Protein AF-0000000085006603 (afdb_homodimer)

Organism: Metarhizium robertsii (strain ARSEF 23 / ATCC MYA-3075) (NCBI:txid655844)

Radius of gyration: 30.75 Å; Cα contacts (8 Å, |Δi|>4): 741; chains: 2; bounding box: 145×63×81 Å

Foldseek 3Di:
DVLVVVVCVVQDVPKDKLDDDDAFFKWFKAFPVQRFTFAADPQATFTHSDVVPGHFRIWHWHDDPRFIWTFTDPPRFTWFADPVFFTGRDHNDDDLRGGWDWDADPVTATFIWHDDPHDTWTFAQDPVGGTGTHNDYDTGMMIITHPPVPPPPPPPPPPDDPPPDPDDDDDDDDDDDDDDD/DVLVVVVCVVQDVPKDKLDDDDAFFKWFKAFPVQRFTFAADPQATFTHSDPVPGHFRIWHWHDDPRFIWTFTDPPRFTWFADPVFFTGRDHNDDDLRGGWDWDADPVTATFIWHDDPHDTWTFAQDPVGGTGTHNDYDTGMMIITHPPVPPPPPPPPPVPPPPPDPCPPPPDDDDDDDPPD

Sequence (362 aa):
MAEHDDLSEILGPSATRDAVPRPNQTYVILDRSSDAAIAIFEGKIRLERDIGRAGNCYWQSVEKDGWMGFRETELERYLGHDFWWKFTAESTEHGEYGYFVPRRHPDGGYELLAPSLGKLLHVVAGEGGELRATEKGGTTWEFVRVDDGIGEGEGGHDDAEEEGMDGVEEMGDEEEEEEKQMAEHDDLSEILGPSATRDAVPRPNQTYVILDRSSDAAIAIFEGKIRLERDIGRAGNCYWQSVEKDGWMGFRETELERYLGHDFWWKFTAESTEHGEYGYFVPRRHPDGGYELLAPSLGKLLHVVAGEGGELRATEKGGTTWEFVRVDDGIGEGEGGHDDAEEEGMDGVEEMGDEEEEEEKQ

Nearest PDB structures (foldseek):
  6euj-assembly1_C  TM=7.439E-01  e=1.727E-04  Bacteroides thetaiotaomicron VPI-5482
  3q7y-assembly1_A  TM=8.234E-01  e=1.121E-03  unclassified
  3o4a-assembly3_C  TM=7.886E-01  e=6.227E-04  synthetic construct
  1sr4-assembly1_A  TM=5.876E-01  e=2.780E-03  [Haemophilus] ducreyi
  5w21-assembly1_B  TM=5.914E-01  e=5.279E-03  Homo sapiens

Solvent-accessible surface area (backbone atoms only — not comparable to full-atom values): 20629 Å² total; per-residue (Å²): 120,71,74,66,52,54,52,42,70,72,62,34,86,71,41,38,72,66,39,65,82,52,65,76,38,35,25,38,44,21,35,62,91,70,52,22,25,54,23,34,48,95,83,35,52,29,48,30,64,50,64,92,74,34,49,59,40,49,28,34,25,37,70,58,62,70,26,32,32,35,25,32,76,85,84,51,21,25,42,29,35,51,99,86,52,50,52,36,54,74,41,81,61,90,45,74,57,24,34,30,46,60,28,60,36,84,88,53,40,18,35,42,29,29,69,52,96,92,26,33,26,22,49,28,76,39,94,85,30,37,60,36,70,33,79,60,74,86,37,43,33,25,36,28,33,41,66,67,78,67,62,78,66,77,74,76,70,78,77,75,82,79,78,78,79,87,75,81,85,90,85,86,76,92,89,86,95,89,96,84,133,119,72,74,65,53,52,51,42,70,72,62,34,88,71,40,38,71,65,38,66,83,51,64,75,40,35,24,37,45,21,36,62,90,70,52,22,24,53,22,34,49,94,85,34,55,31,49,31,64,50,62,91,73,34,48,59,39,46,28,33,24,37,69,58,63,68,25,33,34,35,26,31,74,84,84,51,20,24,42,29,35,51,98,85,51,49,52,35,54,75,41,79,61,90,44,74,57,22,35,31,47,61,27,59,36,84,89,52,41,19,35,41,29,28,69,52,97,92,26,34,27,22,49,28,76,39,93,86,31,37,61,36,71,32,80,59,74,85,38,43,34,26,35,27,34,41,64,66,79,68,61,80,65,78,72,74,67,75,74,70,78,76,76,76,79,72,80,73,58,88,71,73,92,75,86,89,88,72,82,84,120

Secondary structure (DSSP, 8-state):
-HHHHHHHHHH-TT-BTTPPP-TT-EEEEEETTT--EEEEETTEEEEES-GGG-SB--EEEEEETTEEEEEETTT-PEEEE-TT--EEEEESS--GGG-BEEEE-TTSSEEEEEEETTEEEEEEE-TTS-EEEESS----EEEEEE--S--------------------------------/-HHHHHHHHHH-TT-BTTPPP-TT-EEEEEETTT--EEEEETTEEEEES-GGG-SB--EEEEEETTEEEEEETTT-PEEEE-TT--EEEEESS--GGG-BEEEE-TTSSEEEEEEETTEEEEEEE-TTS-EEEESS----EEEEEE--S--------------------------------

Structure (mmCIF, N/CA/C/O backbone):
data_AF-0000000085006603-model_v1
#
loop_
_entity.id
_entity.type
_entity.pdbx_description
1 polymer 'Uncharacterized protein'
#
loop_
_atom_site.group_PDB
_atom_site.id
_atom_site.type_symbol
_atom_site.label_atom_id
_atom_site.label_alt_id
_atom_site.label_comp_id
_atom_site.label_asym_id
_atom_site.label_entity_id
_atom_site.label_seq_id
_atom_site.pdbx_PDB_ins_code
_atom_site.Cartn_x
_atom_site.Cartn_y
_atom_site.Cartn_z
_atom_site.occupancy
_atom_site.B_iso_or_equiv
_atom_site.auth_seq_id
_atom_site.auth_comp_id
_atom_site.auth_asym_id
_atom_site.auth_atom_id
_atom_site.pdbx_PDB_model_num
ATOM 1 N N . MET A 1 1 ? 7.121 -5.969 -27.594 1 30.94 1 MET A N 1
ATOM 2 C CA . MET A 1 1 ? 5.793 -5.738 -28.156 1 30.94 1 MET A CA 1
ATOM 3 C C . MET A 1 1 ? 5.043 -7.055 -28.328 1 30.94 1 MET A C 1
ATOM 5 O O . MET A 1 1 ? 3.812 -7.082 -28.312 1 30.94 1 MET A O 1
ATOM 9 N N . ALA A 1 2 ? 5.812 -8.07 -28.797 1 37.22 2 ALA A N 1
ATOM 10 C CA . ALA A 1 2 ? 5.293 -9.391 -29.125 1 37.22 2 ALA A CA 1
ATOM 11 C C . ALA A 1 2 ? 4.742 -10.094 -27.891 1 37.22 2 ALA A C 1
ATOM 13 O O . ALA A 1 2 ? 3.779 -10.859 -27.984 1 37.22 2 ALA A O 1
ATOM 14 N N . GLU A 1 3 ? 5.461 -9.969 -26.781 1 43.53 3 GLU A N 1
ATOM 15 C CA . GLU A 1 3 ? 5.285 -10.711 -25.531 1 43.53 3 GLU A CA 1
ATOM 16 C C . GLU A 1 3 ? 3.998 -10.305 -24.828 1 43.53 3 GLU A C 1
ATOM 18 O O . GLU A 1 3 ? 3.406 -11.102 -24.094 1 43.53 3 GLU A O 1
ATOM 23 N N . HIS A 1 4 ? 3.598 -9.047 -24.922 1 49.47 4 HIS A N 1
ATOM 24 C CA . HIS A 1 4 ? 2.346 -8.5 -24.406 1 49.47 4 HIS A CA 1
ATOM 25 C C . HIS A 1 4 ? 1.146 -9.086 -25.141 1 49.47 4 HIS A C 1
ATOM 27 O O . HIS A 1 4 ? 0.078 -9.266 -24.547 1 49.47 4 HIS A O 1
ATOM 33 N N . ASP A 1 5 ? 1.433 -9.461 -26.375 1 52.78 5 ASP A N 1
ATOM 34 C CA . ASP A 1 5 ? 0.382 -9.898 -27.297 1 52.78 5 ASP A CA 1
ATOM 35 C C . ASP A 1 5 ? -0.245 -11.211 -26.828 1 52.78 5 ASP A C 1
ATOM 37 O O . ASP A 1 5 ? -1.459 -11.398 -26.938 1 52.78 5 ASP A O 1
ATOM 41 N N . ASP A 1 6 ? 0.595 -11.93 -26.109 1 66.81 6 ASP A N 1
ATOM 42 C CA . ASP A 1 6 ? 0.188 -13.297 -25.828 1 66.81 6 ASP A CA 1
ATOM 43 C C . ASP A 1 6 ? -0.726 -13.359 -24.609 1 66.81 6 ASP A C 1
ATOM 45 O O . ASP A 1 6 ? -1.656 -14.164 -24.562 1 66.81 6 ASP A O 1
ATOM 49 N N . LEU A 1 7 ? -0.646 -12.375 -23.703 1 74.19 7 LEU A N 1
ATOM 50 C CA . LEU A 1 7 ? -1.476 -12.414 -22.5 1 74.19 7 LEU A CA 1
ATOM 51 C C . LEU A 1 7 ? -2.932 -12.109 -22.828 1 74.19 7 LEU A C 1
ATOM 53 O O . LEU A 1 7 ? -3.842 -12.75 -22.297 1 74.19 7 LEU A O 1
ATOM 57 N N . SER A 1 8 ? -3.066 -11.18 -23.75 1 72 8 SER A N 1
ATOM 58 C CA . SER A 1 8 ? -4.418 -10.797 -24.141 1 72 8 SER A CA 1
ATOM 59 C C . SER A 1 8 ? -5.137 -11.945 -24.828 1 72 8 SER A C 1
ATOM 61 O O . SER A 1 8 ? -6.367 -12.047 -24.766 1 72 8 SER A O 1
ATOM 63 N N . GLU A 1 9 ? -4.387 -12.672 -25.516 1 76.31 9 GLU A N 1
ATOM 64 C CA . GLU A 1 9 ? -4.977 -13.82 -26.203 1 76.31 9 GLU A CA 1
ATOM 65 C C . GLU A 1 9 ? -5.445 -14.875 -25.219 1 76.31 9 GLU A C 1
ATOM 67 O O . GLU A 1 9 ? -6.469 -15.531 -25.422 1 76.31 9 GLU A O 1
ATOM 72 N N . ILE A 1 10 ? -4.77 -14.891 -24.188 1 78.12 10 ILE A N 1
ATOM 73 C CA . ILE A 1 10 ? -5.051 -15.922 -23.188 1 78.12 10 ILE A CA 1
ATOM 74 C C . ILE A 1 10 ? -6.113 -15.43 -22.219 1 78.12 10 ILE A C 1
ATOM 76 O O . ILE A 1 10 ? -7.039 -16.172 -21.875 1 78.12 10 ILE A O 1
ATOM 80 N N . LEU A 1 11 ? -6.039 -14.195 -21.781 1 83 11 LEU A N 1
ATOM 81 C CA . LEU A 1 11 ? -6.883 -13.68 -20.703 1 83 11 LEU A CA 1
ATOM 82 C C . LEU A 1 11 ? -8.125 -12.992 -21.266 1 83 11 LEU A C 1
ATOM 84 O O . LEU A 1 11 ? -9.102 -12.781 -20.547 1 83 11 LEU A O 1
ATOM 88 N N . GLY A 1 12 ? -8.18 -12.781 -22.562 1 79.94 12 GLY A N 1
ATOM 89 C CA . GLY A 1 12 ? -9.32 -12.164 -23.203 1 79.94 12 GLY A CA 1
ATOM 90 C C . GLY A 1 12 ? -9.172 -10.664 -23.375 1 79.94 12 GLY A C 1
ATOM 91 O O . GLY A 1 12 ? -8.352 -10.039 -22.703 1 79.94 12 GLY A O 1
ATOM 92 N N . PRO A 1 13 ? -9.867 -10.07 -24.234 1 78.75 13 PRO A N 1
ATOM 93 C CA . PRO A 1 13 ? -9.758 -8.648 -24.578 1 78.75 13 PRO A CA 1
ATOM 94 C C . PRO A 1 13 ? -10.203 -7.727 -23.438 1 78.75 13 PRO A C 1
ATOM 96 O O . PRO A 1 13 ? -9.875 -6.539 -23.438 1 78.75 13 PRO A O 1
ATOM 99 N N . SER A 1 14 ? -10.898 -8.305 -22.5 1 86.19 14 SER A N 1
ATOM 100 C CA . SER A 1 14 ? -11.445 -7.465 -21.438 1 86.19 14 SER A CA 1
ATOM 101 C C . SER A 1 14 ? -10.477 -7.375 -20.266 1 86.19 14 SER A C 1
ATOM 103 O O . SER A 1 14 ? -10.734 -6.641 -19.297 1 86.19 14 SER A O 1
ATOM 105 N N . ALA A 1 15 ? -9.352 -8.07 -20.391 1 91.44 15 ALA A N 1
ATOM 106 C CA . ALA A 1 15 ? -8.375 -8.016 -19.312 1 91.44 15 ALA A CA 1
ATOM 107 C C . ALA A 1 15 ? -7.723 -6.637 -19.234 1 91.44 15 ALA A C 1
ATOM 109 O O . ALA A 1 15 ? -7.41 -6.027 -20.266 1 91.44 15 ALA A O 1
ATOM 110 N N . THR A 1 16 ? -7.613 -6.066 -18.031 1 94.19 16 THR A N 1
ATOM 111 C CA . THR A 1 16 ? -6.98 -4.773 -17.812 1 94.19 16 THR A CA 1
ATOM 112 C C . THR A 1 16 ? -5.613 -4.945 -17.156 1 94.19 16 THR A C 1
ATOM 114 O O . THR A 1 16 ? -5.516 -5.449 -16.031 1 94.19 16 THR A O 1
ATOM 117 N N . ARG A 1 17 ? -4.574 -4.523 -17.859 1 94.69 17 ARG A N 1
ATOM 118 C CA . ARG A 1 17 ? -3.219 -4.621 -17.328 1 94.69 17 ARG A CA 1
ATOM 119 C C . ARG A 1 17 ? -2.932 -3.486 -16.359 1 94.69 17 ARG A C 1
ATOM 121 O O . ARG A 1 17 ? -3.545 -2.422 -16.438 1 94.69 17 ARG A O 1
ATOM 128 N N . ASP A 1 18 ? -1.976 -3.826 -15.445 1 96.56 18 ASP A N 1
ATOM 129 C CA . ASP A 1 18 ? -1.508 -2.875 -14.438 1 96.56 18 ASP A CA 1
ATOM 130 C C . ASP A 1 18 ? -2.682 -2.229 -13.703 1 96.56 18 ASP A C 1
ATOM 132 O O . ASP A 1 18 ? -2.715 -1.009 -13.531 1 96.56 18 ASP A O 1
ATOM 136 N N . ALA A 1 19 ? -3.689 -3.051 -13.406 1 97.25 19 ALA A N 1
ATOM 137 C CA . ALA A 1 19 ? -4.867 -2.574 -12.68 1 97.25 19 ALA A CA 1
ATOM 138 C C . ALA A 1 19 ? -4.523 -2.25 -11.234 1 97.25 19 ALA A C 1
ATOM 140 O O . ALA A 1 19 ? -3.625 -2.861 -10.648 1 97.25 19 ALA A O 1
ATOM 141 N N . VAL A 1 20 ? -5.211 -1.25 -10.664 1 98.25 20 VAL A N 1
ATOM 142 C CA . VAL A 1 20 ? -5.121 -1.006 -9.227 1 98.25 20 VAL A CA 1
ATOM 143 C C . VAL A 1 20 ? -5.836 -2.121 -8.469 1 98.25 20 VAL A C 1
ATOM 145 O O . VAL A 1 20 ? -7.039 -2.336 -8.656 1 98.25 20 VAL A O 1
ATOM 148 N N . PRO A 1 21 ? -5.113 -2.861 -7.648 1 97.88 21 PRO A N 1
ATOM 149 C CA . PRO A 1 21 ? -5.797 -3.924 -6.91 1 97.88 21 PRO A CA 1
ATOM 150 C C . PRO A 1 21 ? -6.906 -3.395 -6.008 1 97.88 21 PRO A C 1
ATOM 152 O O . PRO A 1 21 ? -6.688 -2.459 -5.234 1 97.88 21 PRO A O 1
ATOM 155 N N . ARG A 1 22 ? -8.055 -3.947 -6.141 1 96.94 22 ARG A N 1
ATOM 156 C CA . ARG A 1 22 ? -9.227 -3.66 -5.324 1 96.94 22 ARG A CA 1
ATOM 157 C C . ARG A 1 22 ? -9.875 -4.949 -4.82 1 96.94 22 ARG A C 1
ATOM 159 O O . ARG A 1 22 ? -9.703 -6.012 -5.422 1 96.94 22 ARG A O 1
ATOM 166 N N . PRO A 1 23 ? -10.586 -4.824 -3.701 1 96.06 23 PRO A N 1
ATOM 167 C CA . PRO A 1 23 ? -11.273 -6.039 -3.246 1 96.06 23 PRO A CA 1
ATOM 168 C C . PRO A 1 23 ? -12.359 -6.504 -4.215 1 96.06 23 PRO A C 1
ATOM 170 O O . PRO A 1 23 ? -12.922 -5.688 -4.949 1 96.06 23 PRO A O 1
ATOM 173 N N . ASN A 1 24 ? -12.562 -7.816 -4.27 1 96.19 24 ASN A N 1
ATOM 174 C CA . ASN A 1 24 ? -13.656 -8.477 -4.98 1 96.19 24 ASN A CA 1
ATOM 175 C C . ASN A 1 24 ? -13.469 -8.398 -6.496 1 96.19 24 ASN A C 1
ATOM 177 O O . ASN A 1 24 ? -14.438 -8.258 -7.238 1 96.19 24 ASN A O 1
ATOM 181 N N . GLN A 1 25 ? -12.305 -8.344 -6.945 1 96.88 25 GLN A N 1
ATOM 182 C CA . GLN A 1 25 ? -11.93 -8.492 -8.344 1 96.88 25 GLN A CA 1
ATOM 183 C C . GLN A 1 25 ? -10.977 -9.68 -8.531 1 96.88 25 GLN A C 1
ATOM 185 O O . GLN A 1 25 ? -10.367 -10.148 -7.57 1 96.88 25 GLN A O 1
ATOM 190 N N . THR A 1 26 ? -11 -10.195 -9.703 1 96.69 26 THR A N 1
ATOM 191 C CA . THR A 1 26 ? -10.141 -11.344 -9.992 1 96.69 26 THR A CA 1
ATOM 192 C C . THR A 1 26 ? -8.922 -10.914 -10.797 1 96.69 26 THR A C 1
ATOM 194 O O . THR A 1 26 ? -9.039 -10.125 -11.734 1 96.69 26 THR A O 1
ATOM 197 N N . TYR A 1 27 ? -7.785 -11.477 -10.422 1 97.19 27 TYR A N 1
ATOM 198 C CA . TYR A 1 27 ? -6.539 -11.055 -11.055 1 97.19 27 TYR A CA 1
ATOM 199 C C . TYR A 1 27 ? -5.684 -12.266 -11.422 1 97.19 27 TYR A C 1
ATOM 201 O O . TYR A 1 27 ? -5.766 -13.312 -10.781 1 97.19 27 TYR A O 1
ATOM 209 N N . VAL A 1 28 ? -4.992 -12.039 -12.461 1 96.81 28 VAL A N 1
ATOM 210 C CA . VAL A 1 28 ? -3.729 -12.75 -12.633 1 96.81 28 VAL A CA 1
ATOM 211 C C . VAL A 1 28 ? -2.57 -11.867 -12.164 1 96.81 28 VAL A C 1
ATOM 213 O O . VAL A 1 28 ? -2.457 -10.711 -12.57 1 96.81 28 VAL A O 1
ATOM 216 N N . ILE A 1 29 ? -1.75 -12.398 -11.25 1 98 29 ILE A N 1
ATOM 217 C CA . ILE A 1 29 ? -0.651 -11.625 -10.68 1 98 29 ILE A CA 1
ATOM 218 C C . ILE A 1 29 ? 0.67 -12.07 -11.305 1 98 29 ILE A C 1
ATOM 220 O O . ILE A 1 29 ? 1.086 -13.219 -11.133 1 98 29 ILE A O 1
ATOM 224 N N . LEU A 1 30 ? 1.345 -11.148 -11.984 1 97.5 30 LEU A N 1
ATOM 225 C CA . LEU A 1 30 ? 2.52 -11.469 -12.789 1 97.5 30 LEU A CA 1
ATOM 226 C C . LEU A 1 30 ? 3.762 -10.781 -12.234 1 97.5 30 LEU A C 1
ATOM 228 O O . LEU A 1 30 ? 3.697 -9.625 -11.805 1 97.5 30 LEU A O 1
ATOM 232 N N . ASP A 1 31 ? 4.859 -11.539 -12.281 1 97.69 31 ASP A N 1
ATOM 233 C CA . ASP A 1 31 ? 6.152 -10.867 -12.195 1 97.69 31 ASP A CA 1
ATOM 234 C C . ASP A 1 31 ? 6.414 -10.016 -13.438 1 97.69 31 ASP A C 1
ATOM 236 O O . ASP A 1 31 ? 6.562 -10.547 -14.539 1 97.69 31 ASP A O 1
ATOM 240 N N . ARG A 1 32 ? 6.555 -8.781 -13.25 1 96.19 32 ARG A N 1
ATOM 241 C CA . ARG A 1 32 ? 6.629 -7.867 -14.383 1 96.19 32 ARG A CA 1
ATOM 242 C C . ARG A 1 32 ? 7.859 -8.156 -15.234 1 96.19 32 ARG A C 1
ATOM 244 O O . ARG A 1 32 ? 7.828 -8 -16.453 1 96.19 32 ARG A O 1
ATOM 251 N N . SER A 1 33 ? 8.914 -8.523 -14.617 1 94.62 33 SER A N 1
ATOM 252 C CA . SER A 1 33 ? 10.164 -8.711 -15.336 1 94.62 33 SER A CA 1
ATOM 253 C C . SER A 1 33 ? 10.141 -9.984 -16.172 1 94.62 33 SER A C 1
ATOM 255 O O . SER A 1 33 ? 10.742 -10.039 -17.25 1 94.62 33 SER A O 1
ATOM 257 N N . SER A 1 34 ? 9.406 -10.984 -15.742 1 93.81 34 SER A N 1
ATOM 258 C CA . SER A 1 34 ? 9.461 -12.281 -16.406 1 93.81 34 SER A CA 1
ATOM 259 C C . SER A 1 34 ? 8.109 -12.664 -16.984 1 93.81 34 SER A C 1
ATOM 261 O O . SER A 1 34 ? 8.008 -13.609 -17.766 1 93.81 34 SER A O 1
ATOM 263 N N . ASP A 1 35 ? 7.059 -12 -16.578 1 93.12 35 ASP A N 1
ATOM 264 C CA . ASP A 1 35 ? 5.676 -12.305 -16.922 1 93.12 35 ASP A CA 1
ATOM 265 C C . ASP A 1 35 ? 5.234 -13.641 -16.328 1 93.12 35 ASP A C 1
ATOM 267 O O . ASP A 1 35 ? 4.238 -14.227 -16.766 1 93.12 35 ASP A O 1
ATOM 271 N N . ALA A 1 36 ? 6.012 -14.133 -15.391 1 95.88 36 ALA A N 1
ATOM 272 C CA . ALA A 1 36 ? 5.594 -15.352 -14.703 1 95.88 36 ALA A CA 1
ATOM 273 C C . ALA A 1 36 ? 4.43 -15.07 -13.758 1 95.88 36 ALA A C 1
ATOM 275 O O . ALA A 1 36 ? 4.445 -14.086 -13.016 1 95.88 36 ALA A O 1
ATOM 276 N N . ALA A 1 37 ? 3.439 -15.922 -13.766 1 96.81 37 ALA A N 1
ATOM 277 C CA . ALA A 1 37 ? 2.236 -15.766 -12.953 1 96.81 37 ALA A CA 1
ATOM 278 C C . ALA A 1 37 ? 2.334 -16.562 -11.664 1 96.81 37 ALA A C 1
ATOM 280 O O . ALA A 1 37 ? 2.855 -17.688 -11.664 1 96.81 37 ALA A O 1
ATOM 281 N N . ILE A 1 38 ? 1.802 -16 -10.562 1 97.94 38 ILE A N 1
ATOM 282 C CA . ILE A 1 38 ? 1.591 -16.812 -9.367 1 97.94 38 ILE A CA 1
ATOM 283 C C . ILE A 1 38 ? 0.487 -17.828 -9.625 1 97.94 38 ILE A C 1
ATOM 285 O O . ILE A 1 38 ? -0.667 -17.469 -9.859 1 97.94 38 ILE A O 1
ATOM 289 N N . ALA A 1 39 ? 0.867 -19.062 -9.594 1 96.81 39 ALA A N 1
ATOM 290 C CA . ALA A 1 39 ? -0.071 -20.125 -9.945 1 96.81 39 ALA A CA 1
ATOM 291 C C . ALA A 1 39 ? 0.014 -21.281 -8.969 1 96.81 39 ALA A C 1
ATOM 293 O O . ALA A 1 39 ? 0.954 -21.375 -8.172 1 96.81 39 ALA A O 1
ATOM 294 N N . ILE A 1 40 ? -1.042 -22.047 -9 1 95.5 40 ILE A N 1
ATOM 295 C CA . ILE A 1 40 ? -1.067 -23.328 -8.297 1 95.5 40 ILE A CA 1
ATOM 296 C C . ILE A 1 40 ? -0.915 -24.469 -9.289 1 95.5 40 ILE A C 1
ATOM 298 O O . ILE A 1 40 ? -1.726 -24.625 -10.211 1 95.5 40 ILE A O 1
ATOM 302 N N . PHE A 1 41 ? 0.146 -25.234 -9.148 1 89.31 41 PHE A N 1
ATOM 303 C CA . PHE A 1 41 ? 0.397 -26.422 -9.938 1 89.31 41 PHE A CA 1
ATOM 304 C C . PHE A 1 41 ? 0.635 -27.625 -9.039 1 89.31 41 PHE A C 1
ATOM 306 O O . PHE A 1 41 ? 1.522 -27.609 -8.188 1 89.31 41 PHE A O 1
ATOM 313 N N . GLU A 1 42 ? -0.212 -28.547 -9.242 1 86.75 42 GLU A N 1
ATOM 314 C CA . GLU A 1 42 ? -0.149 -29.75 -8.422 1 86.75 42 GLU A CA 1
ATOM 315 C C . GLU A 1 42 ? -0.198 -29.422 -6.934 1 86.75 42 GLU A C 1
ATOM 317 O O . GLU A 1 42 ? 0.606 -29.922 -6.148 1 86.75 42 GLU A O 1
ATOM 322 N N . GLY A 1 43 ? -0.968 -28.484 -6.562 1 89.31 43 GLY A N 1
ATOM 323 C CA . GLY A 1 43 ? -1.235 -28.141 -5.176 1 89.31 43 GLY A CA 1
ATOM 324 C C . GLY A 1 43 ? -0.182 -27.234 -4.57 1 89.31 43 GLY A C 1
ATOM 325 O O . GLY A 1 43 ? -0.281 -26.844 -3.404 1 89.31 43 GLY A O 1
ATOM 326 N N . LYS A 1 44 ? 0.791 -26.812 -5.367 1 93.62 44 LYS A N 1
ATOM 327 C CA . LYS A 1 44 ? 1.879 -25.984 -4.855 1 93.62 44 LYS A CA 1
ATOM 328 C C . LYS A 1 44 ? 1.912 -24.641 -5.555 1 93.62 44 LYS A C 1
ATOM 330 O O . LYS A 1 44 ? 1.648 -24.547 -6.754 1 93.62 44 LYS A O 1
ATOM 335 N N . ILE A 1 45 ? 2.238 -23.656 -4.773 1 97.19 45 ILE A N 1
ATOM 336 C CA . ILE A 1 45 ? 2.404 -22.312 -5.336 1 97.19 45 ILE A CA 1
ATOM 337 C C . ILE A 1 45 ? 3.686 -22.266 -6.164 1 97.19 45 ILE A C 1
ATOM 339 O O . ILE A 1 45 ? 4.75 -22.672 -5.703 1 97.19 45 ILE A O 1
ATOM 343 N N . ARG A 1 46 ? 3.578 -21.797 -7.395 1 95.62 46 ARG A N 1
ATOM 344 C CA . ARG A 1 46 ? 4.734 -21.625 -8.273 1 95.62 46 ARG A CA 1
ATOM 345 C C . ARG A 1 46 ? 4.551 -20.422 -9.195 1 95.62 46 ARG A C 1
ATOM 347 O O . ARG A 1 46 ? 3.43 -19.938 -9.383 1 95.62 46 ARG A O 1
ATOM 354 N N . LEU A 1 47 ? 5.688 -19.984 -9.672 1 97.06 47 LEU A N 1
ATOM 355 C CA . LEU A 1 47 ? 5.66 -19 -10.742 1 97.06 47 LEU A CA 1
ATOM 356 C C . LEU A 1 47 ? 5.715 -19.672 -12.109 1 97.06 47 LEU A C 1
ATOM 358 O O . LEU A 1 47 ? 6.629 -20.453 -12.383 1 97.06 47 LEU A O 1
ATOM 362 N N . GLU A 1 48 ? 4.664 -19.422 -12.859 1 94.5 48 GLU A N 1
ATOM 363 C CA . GLU A 1 48 ? 4.539 -20.078 -14.156 1 94.5 48 GLU A CA 1
ATOM 364 C C . GLU A 1 48 ? 4.555 -19.062 -15.289 1 94.5 48 GLU A C 1
ATOM 366 O O . GLU A 1 48 ? 3.738 -18.141 -15.32 1 94.5 48 GLU A O 1
ATOM 371 N N . ARG A 1 49 ? 5.426 -19.219 -16.203 1 91.19 49 ARG A N 1
ATOM 372 C CA . ARG A 1 49 ? 5.586 -18.297 -17.312 1 91.19 49 ARG A CA 1
ATOM 373 C C . ARG A 1 49 ? 4.562 -18.562 -18.406 1 91.19 49 ARG A C 1
ATOM 375 O O . ARG A 1 49 ? 4.172 -17.656 -19.141 1 91.19 49 ARG A O 1
ATOM 382 N N . ASP A 1 50 ? 4.191 -19.781 -18.516 1 87.44 50 ASP A N 1
ATOM 383 C CA . ASP A 1 50 ? 3.182 -20.156 -19.5 1 87.44 50 ASP A CA 1
ATOM 384 C C . ASP A 1 50 ? 1.797 -20.234 -18.875 1 87.44 50 ASP A C 1
ATOM 386 O O . ASP A 1 50 ? 1.434 -21.266 -18.297 1 87.44 50 ASP A O 1
ATOM 390 N N . ILE A 1 51 ? 1.129 -19.219 -18.984 1 82.62 51 ILE A N 1
ATOM 391 C CA . ILE A 1 51 ? -0.182 -19.125 -18.344 1 82.62 51 ILE A CA 1
ATOM 392 C C . ILE A 1 51 ? -1.104 -20.203 -18.906 1 82.62 51 ILE A C 1
ATOM 394 O O . ILE A 1 51 ? -1.96 -20.734 -18.188 1 82.62 51 ILE A O 1
ATOM 398 N N . GLY A 1 52 ? -0.975 -20.547 -20.172 1 78.38 52 GLY A N 1
ATOM 399 C CA . GLY A 1 52 ? -1.768 -21.609 -20.781 1 78.38 52 GLY A CA 1
ATOM 400 C C . GLY A 1 52 ? -1.557 -22.969 -20.125 1 78.38 52 GLY A C 1
ATOM 401 O O . GLY A 1 52 ? -2.424 -23.844 -20.203 1 78.38 52 GLY A O 1
ATOM 402 N N . ARG A 1 53 ? -0.494 -23.094 -19.578 1 76.12 53 ARG A N 1
ATOM 403 C CA . ARG A 1 53 ? -0.149 -24.359 -18.922 1 76.12 53 ARG A CA 1
ATOM 404 C C . ARG A 1 53 ? -0.179 -24.219 -17.406 1 76.12 53 ARG A C 1
ATOM 406 O O . ARG A 1 53 ? 0.15 -25.172 -16.688 1 76.12 53 ARG A O 1
ATOM 413 N N . ALA A 1 54 ? -0.546 -22.953 -17.141 1 69.81 54 ALA A N 1
ATOM 414 C CA . ALA A 1 54 ? -0.536 -22.703 -15.695 1 69.81 54 ALA A CA 1
ATOM 415 C C . ALA A 1 54 ? -1.734 -23.375 -15.016 1 69.81 54 ALA A C 1
ATOM 417 O O . ALA A 1 54 ? -2.82 -23.438 -15.594 1 69.81 54 ALA A O 1
ATOM 418 N N . GLY A 1 55 ? -1.572 -24.203 -14.07 1 80.25 55 GLY A N 1
ATOM 419 C CA . GLY A 1 55 ? -2.73 -24.562 -13.273 1 80.25 55 GLY A CA 1
ATOM 420 C C . GLY A 1 55 ? -3.629 -23.391 -12.953 1 80.25 55 GLY A C 1
ATOM 421 O O . GLY A 1 55 ? -3.844 -22.516 -13.797 1 80.25 55 GLY A O 1
ATOM 422 N N . ASN A 1 56 ? -4.238 -23.391 -11.867 1 92.44 56 ASN A N 1
ATOM 423 C CA . ASN A 1 56 ? -5.086 -22.297 -11.422 1 92.44 56 ASN A CA 1
ATOM 424 C C . ASN A 1 56 ? -4.258 -21.062 -11.078 1 92.44 56 ASN A C 1
ATOM 426 O O . ASN A 1 56 ? -3.369 -21.125 -10.227 1 92.44 56 ASN A O 1
ATOM 430 N N . CYS A 1 57 ? -4.48 -19.938 -11.797 1 95.12 57 CYS A N 1
ATOM 431 C CA . CYS A 1 57 ? -3.729 -18.703 -11.531 1 95.12 57 CYS A CA 1
ATOM 432 C C . CYS A 1 57 ? -4.656 -17.5 -11.438 1 95.12 57 CYS A C 1
ATOM 434 O O . CYS A 1 57 ? -4.242 -16.375 -11.703 1 95.12 57 CYS A O 1
ATOM 436 N N . TYR A 1 58 ? -5.949 -17.766 -11.125 1 95.31 58 TYR A N 1
ATOM 437 C CA . TYR A 1 58 ? -6.922 -16.703 -10.922 1 95.31 58 TYR A CA 1
ATOM 438 C C . TYR A 1 58 ? -7.18 -16.453 -9.438 1 95.31 58 TYR A C 1
ATOM 440 O O . TYR A 1 58 ? -7.598 -17.375 -8.719 1 95.31 58 TYR A O 1
ATOM 448 N N . TRP A 1 59 ? -6.891 -15.266 -9.039 1 97.25 59 TRP A N 1
ATOM 449 C CA . TRP A 1 59 ? -6.957 -14.883 -7.633 1 97.25 59 TRP A CA 1
ATOM 450 C C . TRP A 1 59 ? -8.023 -13.82 -7.41 1 97.25 59 TRP A C 1
ATOM 452 O O . TRP A 1 59 ? -7.938 -12.719 -7.957 1 97.25 59 TRP A O 1
ATOM 462 N N . GLN A 1 60 ? -9.031 -14.156 -6.715 1 97.94 60 GLN A N 1
ATOM 463 C CA . GLN A 1 60 ? -10.016 -13.164 -6.293 1 97.94 60 GLN A CA 1
ATOM 464 C C . GLN A 1 60 ? -9.539 -12.406 -5.062 1 97.94 60 GLN A C 1
ATOM 466 O O . GLN A 1 60 ? -9.188 -13.008 -4.047 1 97.94 60 GLN A O 1
ATOM 471 N N . SER A 1 61 ? -9.5 -11.109 -5.176 1 98.12 61 SER A N 1
ATOM 472 C CA . SER A 1 61 ? -9.055 -10.289 -4.055 1 98.12 61 SER A CA 1
ATOM 473 C C . SER A 1 61 ? -10.188 -10.062 -3.055 1 98.12 61 SER A C 1
ATOM 475 O O . SER A 1 61 ? -11.352 -9.938 -3.443 1 98.12 61 SER A O 1
ATOM 477 N N . VAL A 1 62 ? -9.797 -10.055 -1.793 1 98.19 62 VAL A N 1
ATOM 478 C CA . VAL A 1 62 ? -10.688 -9.734 -0.68 1 98.19 62 VAL A CA 1
ATOM 479 C C . VAL A 1 62 ? -10 -8.742 0.26 1 98.19 62 VAL A C 1
ATOM 481 O O . VAL A 1 62 ? -8.812 -8.461 0.115 1 98.19 62 VAL A O 1
ATOM 484 N N . GLU A 1 63 ? -10.773 -8.172 1.126 1 97.62 63 GLU A N 1
ATOM 485 C CA . GLU A 1 63 ? -10.195 -7.297 2.139 1 97.62 63 GLU A CA 1
ATOM 486 C C . GLU A 1 63 ? -10.797 -7.566 3.514 1 97.62 63 GLU A C 1
ATOM 488 O O . GLU A 1 63 ? -12.008 -7.762 3.639 1 97.62 63 GLU A O 1
ATOM 493 N N . LYS A 1 64 ? -9.969 -7.758 4.449 1 97 64 LYS A N 1
ATOM 494 C CA . LYS A 1 64 ? -10.336 -7.906 5.852 1 97 64 LYS A CA 1
ATOM 495 C C . LYS A 1 64 ? -9.414 -7.082 6.75 1 97 64 LYS A C 1
ATOM 497 O O . LYS A 1 64 ? -8.188 -7.223 6.684 1 97 64 LYS A O 1
ATOM 502 N N . ASP A 1 65 ? -9.977 -6.188 7.578 1 96.69 65 ASP A N 1
ATOM 503 C CA . ASP A 1 65 ? -9.234 -5.418 8.57 1 96.69 65 ASP A CA 1
ATOM 504 C C . ASP A 1 65 ? -8.133 -4.586 7.91 1 96.69 65 ASP A C 1
ATOM 506 O O . ASP A 1 65 ? -7.051 -4.418 8.477 1 96.69 65 ASP A O 1
ATOM 510 N N . GLY A 1 66 ? -8.391 -4.188 6.641 1 97.25 66 GLY A N 1
ATOM 511 C CA . GLY A 1 66 ? -7.477 -3.32 5.906 1 97.25 66 GLY A CA 1
ATOM 512 C C . GLY A 1 66 ? -6.469 -4.086 5.074 1 97.25 66 GLY A C 1
ATOM 513 O O . GLY A 1 66 ? -5.824 -3.518 4.191 1 97.25 66 GLY A O 1
ATOM 514 N N . TRP A 1 67 ? -6.352 -5.375 5.316 1 98.44 67 TRP A N 1
ATOM 515 C CA . TRP A 1 67 ? -5.418 -6.227 4.59 1 98.44 67 TRP A CA 1
ATOM 516 C C . TRP A 1 67 ? -6.094 -6.863 3.379 1 98.44 67 TRP A C 1
ATOM 518 O O . TRP A 1 67 ? -7.246 -7.297 3.461 1 98.44 67 TRP A O 1
ATOM 528 N N . MET A 1 68 ? -5.34 -6.926 2.35 1 98.44 68 MET A N 1
ATOM 529 C CA . MET A 1 68 ? -5.836 -7.648 1.183 1 98.44 68 MET A CA 1
ATOM 530 C C . MET A 1 68 ? -5.477 -9.125 1.267 1 98.44 68 MET A C 1
ATOM 532 O O . MET A 1 68 ? -4.484 -9.492 1.902 1 98.44 68 MET A O 1
ATOM 536 N N . GLY A 1 69 ? -6.344 -9.938 0.714 1 98.69 69 GLY A N 1
ATOM 537 C CA . GLY A 1 69 ? -6.121 -11.359 0.509 1 98.69 69 GLY A CA 1
ATOM 538 C C . GLY A 1 69 ? -6.469 -11.82 -0.893 1 98.69 69 GLY A C 1
ATOM 539 O 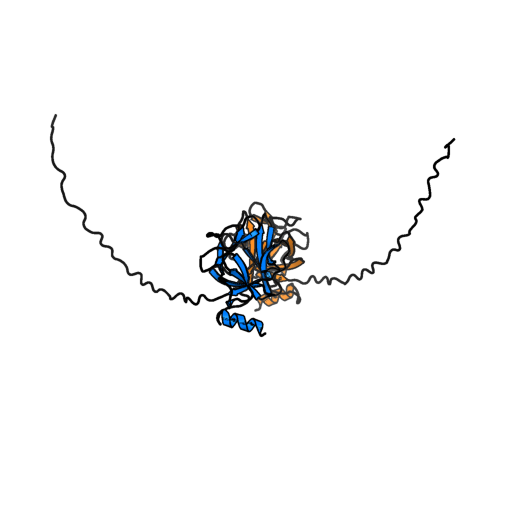O . GLY A 1 69 ? -7.137 -11.102 -1.642 1 98.69 69 GLY A O 1
ATOM 540 N N . PHE A 1 70 ? -5.961 -12.977 -1.237 1 98.69 70 PHE A N 1
ATOM 541 C CA . PHE A 1 70 ? -6.172 -13.523 -2.572 1 98.69 70 PHE A CA 1
ATOM 542 C C . PHE A 1 70 ? -6.625 -14.977 -2.5 1 98.69 70 PHE A C 1
ATOM 544 O O . PHE A 1 70 ? -5.887 -15.836 -2.02 1 98.69 70 PHE A O 1
ATOM 551 N N . ARG A 1 71 ? -7.797 -15.133 -2.992 1 98.19 71 ARG A N 1
ATOM 552 C CA . ARG A 1 71 ? -8.414 -16.453 -2.967 1 98.19 71 ARG A CA 1
ATOM 553 C C . ARG A 1 71 ? -8.453 -17.062 -4.363 1 98.19 71 ARG A C 1
ATOM 555 O O . ARG A 1 71 ? -8.938 -16.438 -5.305 1 98.19 71 ARG A O 1
ATOM 562 N N . GLU A 1 72 ? -7.879 -18.25 -4.469 1 96.19 72 GLU A N 1
ATOM 563 C CA . GLU A 1 72 ? -7.969 -18.891 -5.777 1 96.19 72 GLU A CA 1
ATOM 564 C C . GLU A 1 72 ? -9.398 -19.328 -6.086 1 96.19 72 GLU A C 1
ATOM 566 O O . GLU A 1 72 ? -10.172 -19.641 -5.172 1 96.19 72 GLU A O 1
ATOM 571 N N . THR A 1 73 ? -9.781 -19.375 -7.273 1 92.31 73 THR A N 1
ATOM 572 C CA . THR A 1 73 ? -11.18 -19.422 -7.676 1 92.31 73 THR A CA 1
ATOM 573 C C . THR A 1 73 ? -11.656 -20.875 -7.828 1 92.31 73 THR A C 1
ATOM 575 O O . THR A 1 73 ? -12.852 -21.125 -7.984 1 92.31 73 THR A O 1
ATOM 578 N N . GLU A 1 74 ? -10.898 -21.891 -7.742 1 90.25 74 GLU A N 1
ATOM 579 C CA . GLU A 1 74 ? -11.312 -23.266 -7.953 1 90.25 74 GLU A CA 1
ATOM 580 C C . GLU A 1 74 ? -11.734 -23.922 -6.641 1 90.25 74 GLU A C 1
ATOM 582 O O . GLU A 1 74 ? -12.875 -24.375 -6.5 1 90.25 74 GLU A O 1
ATOM 587 N N . LEU A 1 75 ? -10.836 -23.922 -5.695 1 92.75 75 LEU A N 1
ATOM 588 C CA . LEU A 1 75 ? -11.117 -24.562 -4.41 1 92.75 75 LEU A CA 1
ATOM 589 C C . LEU A 1 75 ? -11.344 -23.516 -3.324 1 92.75 75 LEU A C 1
ATOM 591 O O . LEU A 1 75 ? -11.648 -23.859 -2.18 1 92.75 75 LEU A O 1
ATOM 595 N N . GLU A 1 76 ? -11.188 -22.172 -3.611 1 95.62 76 GLU A N 1
ATOM 596 C CA . GLU A 1 76 ? -11.438 -21.031 -2.74 1 95.62 76 GLU A CA 1
ATOM 597 C C . GLU A 1 76 ? -10.492 -21.016 -1.542 1 95.62 76 GLU A C 1
ATOM 599 O O . GLU A 1 76 ? -10.922 -20.812 -0.406 1 95.62 76 GLU A O 1
ATOM 604 N N . ARG A 1 77 ? -9.266 -21.422 -1.859 1 97.19 77 ARG A N 1
ATOM 605 C CA . ARG A 1 77 ? -8.203 -21.359 -0.856 1 97.19 77 ARG A CA 1
ATOM 606 C C . ARG A 1 77 ? -7.414 -20.062 -0.977 1 97.19 77 ARG A C 1
ATOM 608 O O . ARG A 1 77 ? -7.215 -19.547 -2.08 1 97.19 77 ARG A O 1
ATOM 615 N N . TYR A 1 78 ? -6.973 -19.609 0.173 1 98.25 78 TYR A N 1
ATOM 616 C CA . TYR A 1 78 ? -6.309 -18.312 0.201 1 98.25 78 TYR A CA 1
ATOM 617 C C . TYR A 1 78 ? -4.801 -18.469 0.016 1 98.25 78 TYR A C 1
ATOM 619 O O . TYR A 1 78 ? -4.191 -19.375 0.574 1 98.25 78 TYR A O 1
ATOM 627 N N . LEU A 1 79 ? -4.273 -17.609 -0.867 1 98.62 79 LEU A N 1
ATOM 628 C CA . LEU A 1 79 ? -2.822 -17.453 -0.911 1 98.62 79 LEU A CA 1
ATOM 629 C C . LEU A 1 79 ? -2.281 -17 0.439 1 98.62 79 LEU A C 1
ATOM 631 O O . LEU A 1 79 ? -2.795 -16.047 1.024 1 98.62 79 LEU A O 1
ATOM 635 N N . GLY A 1 80 ? -1.274 -17.609 0.94 1 98.44 80 GLY A N 1
ATOM 636 C CA . GLY A 1 80 ? -0.609 -17.281 2.189 1 98.44 80 GLY A CA 1
ATOM 637 C C . GLY A 1 80 ? 0.68 -18.047 2.4 1 98.44 80 GLY A C 1
ATOM 638 O O . GLY A 1 80 ? 1.367 -18.391 1.437 1 98.44 80 GLY A O 1
ATOM 639 N N . HIS A 1 81 ? 1.104 -18.062 3.592 1 98.31 81 HIS A N 1
ATOM 640 C CA . HIS A 1 81 ? 2.326 -18.797 3.916 1 98.31 81 HIS A CA 1
ATOM 641 C C . HIS A 1 81 ? 2.176 -19.562 5.219 1 98.31 81 HIS A C 1
ATOM 643 O O . HIS A 1 81 ? 1.283 -19.281 6.02 1 98.31 81 HIS A O 1
ATOM 649 N N . ASP A 1 82 ? 2.93 -20.594 5.383 1 96.81 82 ASP A N 1
ATOM 650 C CA . ASP A 1 82 ? 2.938 -21.328 6.645 1 96.81 82 ASP A CA 1
ATOM 651 C C . ASP A 1 82 ? 3.871 -20.656 7.656 1 96.81 82 ASP A C 1
ATOM 653 O O . ASP A 1 82 ? 4.363 -19.547 7.426 1 96.81 82 ASP A O 1
ATOM 657 N N . PHE A 1 83 ? 4.043 -21.266 8.766 1 95.19 83 PHE A N 1
ATOM 658 C CA . PHE A 1 83 ? 4.828 -20.719 9.867 1 95.19 83 PHE A CA 1
ATOM 659 C C . PHE A 1 83 ? 6.262 -20.438 9.422 1 95.19 83 PHE A C 1
ATOM 661 O O . PHE A 1 83 ? 6.906 -19.531 9.938 1 95.19 83 PHE A O 1
ATOM 668 N N . TRP A 1 84 ? 6.805 -21.188 8.43 1 95.06 84 TRP A N 1
ATOM 669 C CA . TRP A 1 84 ? 8.18 -21.078 7.969 1 95.06 84 TRP A CA 1
ATOM 670 C C . TRP A 1 84 ? 8.273 -20.219 6.711 1 95.06 84 TRP A C 1
ATOM 672 O O . TRP A 1 84 ? 9.305 -20.188 6.039 1 95.06 84 TRP A O 1
ATOM 682 N N . TRP A 1 85 ? 7.238 -19.547 6.23 1 96.69 85 TRP A N 1
ATOM 683 C CA . TRP A 1 85 ? 7.145 -18.578 5.137 1 96.69 85 TRP A CA 1
ATOM 684 C C . TRP A 1 85 ? 7.195 -19.297 3.787 1 96.69 85 TRP A C 1
ATOM 686 O O . TRP A 1 85 ? 7.516 -18.672 2.768 1 96.69 85 TRP A O 1
ATOM 696 N N . LYS A 1 86 ? 6.914 -20.594 3.926 1 97 86 LYS A N 1
ATOM 697 C CA . LYS A 1 86 ? 6.602 -21.25 2.66 1 97 86 LYS A CA 1
ATOM 698 C C . LYS A 1 86 ? 5.203 -20.891 2.176 1 97 86 LYS A C 1
ATOM 700 O O . LYS A 1 86 ? 4.227 -21.047 2.908 1 97 86 LYS A O 1
ATOM 705 N N . PHE A 1 87 ? 5.129 -20.438 0.946 1 98.44 87 PHE A N 1
ATOM 706 C CA . PHE A 1 87 ? 3.844 -20 0.425 1 98.44 87 PHE A CA 1
ATOM 707 C C . PHE A 1 87 ? 2.975 -21.188 0.037 1 98.44 87 PHE A C 1
ATOM 709 O O . PHE A 1 87 ? 3.467 -22.156 -0.528 1 98.44 87 PHE A O 1
ATOM 716 N N . THR A 1 88 ? 1.72 -21.062 0.387 1 97.62 88 THR A N 1
ATOM 717 C CA . THR A 1 88 ? 0.734 -22.109 0.151 1 97.62 88 THR A CA 1
ATOM 718 C C . THR A 1 88 ? -0.631 -21.516 -0.166 1 97.62 88 THR A C 1
ATOM 720 O O . THR A 1 88 ? -0.83 -20.297 -0.026 1 97.62 88 THR A O 1
ATOM 723 N N . ALA A 1 89 ? -1.494 -22.328 -0.688 1 96.94 89 ALA A N 1
ATOM 724 C CA . ALA A 1 89 ? -2.908 -22 -0.845 1 96.94 89 ALA A CA 1
ATOM 725 C C . ALA A 1 89 ? -3.791 -23.047 -0.174 1 96.94 89 ALA A C 1
ATOM 727 O O . ALA A 1 89 ? -4.527 -23.781 -0.848 1 96.94 89 ALA A O 1
ATOM 728 N N . GLU A 1 90 ? -3.748 -23.031 1.166 1 95.19 90 GLU A N 1
ATOM 729 C CA . GLU A 1 90 ? -4.418 -24.109 1.893 1 95.19 90 GLU A CA 1
ATOM 730 C C . GLU A 1 90 ? -5.516 -23.562 2.801 1 95.19 90 GLU A C 1
ATOM 732 O O . GLU A 1 90 ? -6.469 -24.281 3.127 1 95.19 90 GLU A O 1
ATOM 737 N N . SER A 1 91 ? -5.375 -22.359 3.232 1 96.56 91 SER A N 1
ATOM 738 C CA . SER A 1 91 ? -6.297 -21.797 4.215 1 96.56 91 SER A CA 1
ATOM 739 C C . SER A 1 91 ? -7.668 -21.547 3.605 1 96.56 91 SER A C 1
ATOM 741 O O . SER A 1 91 ? -7.77 -21.062 2.471 1 96.56 91 SER A O 1
ATOM 743 N N . THR A 1 92 ? -8.719 -21.75 4.383 1 96.75 92 THR A N 1
ATOM 744 C CA . THR A 1 92 ? -10.078 -21.484 3.955 1 96.75 92 THR A CA 1
ATOM 745 C C . THR A 1 92 ? -10.555 -20.125 4.5 1 96.75 92 THR A C 1
ATOM 747 O O . THR A 1 92 ? -11.641 -19.672 4.156 1 96.75 92 THR A O 1
ATOM 750 N N . GLU A 1 93 ? -9.734 -19.547 5.305 1 97.31 93 GLU A N 1
ATOM 751 C CA . GLU A 1 93 ? -10.07 -18.25 5.898 1 97.31 93 GLU A CA 1
ATOM 752 C C . GLU A 1 93 ? -8.984 -17.219 5.625 1 97.31 93 GLU A C 1
ATOM 754 O O . GLU A 1 93 ? -7.801 -17.547 5.609 1 97.31 93 GLU A O 1
ATOM 759 N N . HIS A 1 94 ? -9.445 -16.078 5.445 1 97.19 94 HIS A N 1
ATOM 760 C CA . HIS A 1 94 ? -8.523 -14.953 5.301 1 97.19 94 HIS A CA 1
ATOM 761 C C . HIS A 1 94 ? -8.023 -14.469 6.656 1 97.19 94 HIS A C 1
ATOM 763 O O . HIS A 1 94 ? -8.797 -13.93 7.453 1 97.19 94 HIS A O 1
ATOM 769 N N . GLY A 1 95 ? -6.73 -14.664 6.934 1 95.94 95 GLY A N 1
ATOM 770 C CA . GLY A 1 95 ? -6.137 -14.305 8.211 1 95.94 95 GLY A CA 1
ATOM 771 C C . GLY A 1 95 ? -4.711 -13.805 8.078 1 95.94 95 GLY A C 1
ATOM 772 O O . GLY A 1 95 ? -4.246 -13.516 6.977 1 95.94 95 GLY A O 1
ATOM 773 N N . GLU A 1 96 ? -4.016 -13.719 9.156 1 95.88 96 GLU A N 1
ATOM 774 C CA . GLU A 1 96 ? -2.729 -13.047 9.281 1 95.88 96 GLU A CA 1
ATOM 775 C C . GLU A 1 96 ? -1.709 -13.617 8.305 1 95.88 96 GLU A C 1
ATOM 777 O O . GLU A 1 96 ? -0.922 -12.875 7.711 1 95.88 96 GLU A O 1
ATOM 782 N N . TYR A 1 97 ? -1.768 -14.93 8.055 1 97.12 97 TYR A N 1
ATOM 783 C CA . TYR A 1 97 ? -0.804 -15.586 7.176 1 97.12 97 TYR A CA 1
ATOM 784 C C . TYR A 1 97 ? -1.116 -15.297 5.715 1 97.12 97 TYR A C 1
ATOM 786 O O . TYR A 1 97 ? -0.318 -15.609 4.828 1 97.12 97 TYR A O 1
ATOM 794 N N . GLY A 1 98 ? -2.32 -14.703 5.418 1 98.44 98 GLY A N 1
ATOM 795 C CA . GLY A 1 98 ? -2.73 -14.391 4.059 1 98.44 98 GLY A CA 1
ATOM 796 C C . GLY A 1 98 ? -2.955 -12.906 3.834 1 98.44 98 GLY A C 1
ATOM 797 O O . GLY A 1 98 ? -3.631 -12.508 2.881 1 98.44 98 GLY A O 1
ATOM 798 N N . TYR A 1 99 ? -2.418 -12.07 4.809 1 98.5 99 TYR A N 1
ATOM 799 C CA . TYR A 1 99 ? -2.531 -10.617 4.707 1 98.5 99 TYR A CA 1
ATOM 800 C C . TYR A 1 99 ? -1.503 -10.062 3.73 1 98.5 99 TYR A C 1
ATOM 802 O O . TYR A 1 99 ? -0.336 -10.461 3.752 1 98.5 99 TYR A O 1
ATOM 810 N N . PHE A 1 100 ? -1.928 -9.148 2.85 1 98.75 100 PHE A N 1
ATOM 811 C CA . PHE A 1 100 ? -1.044 -8.469 1.913 1 98.75 100 PHE A CA 1
ATOM 812 C C . PHE A 1 100 ? -1.422 -6.992 1.788 1 98.75 100 PHE A C 1
ATOM 814 O O . PHE A 1 100 ? -2.561 -6.613 2.07 1 98.75 100 PHE A O 1
ATOM 821 N N . VAL A 1 101 ? -0.514 -6.273 1.39 1 98.38 101 VAL A N 1
ATOM 822 C CA . VAL A 1 101 ? -0.785 -4.906 0.953 1 98.38 101 VAL A CA 1
ATOM 823 C C . VAL A 1 101 ? 0.022 -4.598 -0.307 1 98.38 101 VAL A C 1
ATOM 825 O O . VAL A 1 101 ? 1.253 -4.676 -0.297 1 98.38 101 VAL A O 1
ATOM 828 N N . PRO A 1 102 ? -0.622 -4.363 -1.397 1 98.62 102 PRO A N 1
ATOM 829 C CA . PRO A 1 102 ? 0.089 -3.893 -2.588 1 98.62 102 PRO A CA 1
ATOM 830 C C . PRO A 1 102 ? 0.486 -2.422 -2.494 1 98.62 102 PRO A C 1
ATOM 832 O O . PRO A 1 102 ? -0.354 -1.57 -2.191 1 98.62 102 PRO A O 1
ATOM 835 N N . ARG A 1 103 ? 1.724 -2.148 -2.688 1 98.38 103 ARG A N 1
ATOM 836 C CA . ARG A 1 103 ? 2.246 -0.787 -2.723 1 98.38 103 ARG A CA 1
ATOM 837 C C . ARG A 1 103 ? 2.758 -0.432 -4.113 1 98.38 103 ARG A C 1
ATOM 839 O O . ARG A 1 103 ? 3.566 -1.163 -4.691 1 98.38 103 ARG A O 1
ATOM 846 N N . ARG A 1 104 ? 2.258 0.682 -4.66 1 98.38 104 ARG A N 1
ATOM 847 C 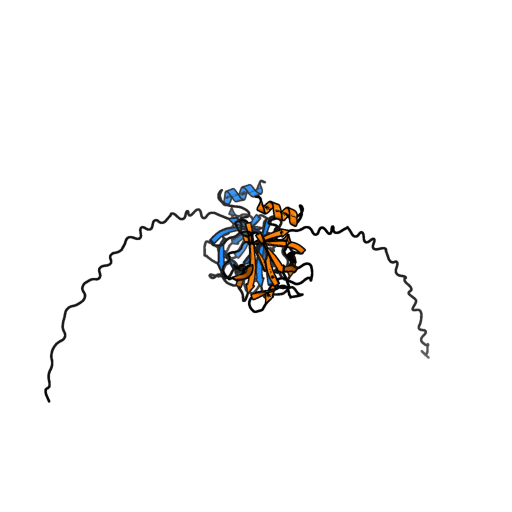CA . ARG A 1 104 ? 2.604 1.081 -6.02 1 98.38 104 ARG A CA 1
ATOM 848 C C . ARG A 1 104 ? 4.105 1.31 -6.156 1 98.38 104 ARG A C 1
ATOM 850 O O . ARG A 1 104 ? 4.73 1.901 -5.273 1 98.38 104 ARG A O 1
ATOM 857 N N . HIS A 1 105 ? 4.691 0.782 -7.199 1 97.25 105 HIS A N 1
ATOM 858 C CA . HIS A 1 105 ? 6.086 1.014 -7.562 1 97.25 105 HIS A CA 1
ATOM 859 C C . HIS A 1 105 ? 6.219 2.215 -8.492 1 97.25 105 HIS A C 1
ATOM 861 O O . HIS A 1 105 ? 5.367 2.436 -9.359 1 97.25 105 HIS A O 1
ATOM 867 N N . PRO A 1 106 ? 7.27 2.945 -8.383 1 92.75 106 PRO A N 1
ATOM 868 C CA . PRO A 1 106 ? 7.422 4.145 -9.211 1 92.75 106 PRO A CA 1
ATOM 869 C C . PRO A 1 106 ? 7.453 3.828 -10.703 1 92.75 106 PRO A C 1
ATOM 871 O O . PRO A 1 106 ? 7 4.633 -11.516 1 92.75 106 PRO A O 1
ATOM 874 N N . ASP A 1 107 ? 7.945 2.668 -11.055 1 93.19 107 ASP A N 1
ATOM 875 C CA . ASP A 1 107 ? 8.094 2.307 -12.461 1 93.19 107 ASP A CA 1
ATOM 876 C C . ASP A 1 107 ? 6.879 1.523 -12.953 1 93.19 107 ASP A C 1
ATOM 878 O O . ASP A 1 107 ? 6.91 0.937 -14.039 1 93.19 107 ASP A O 1
ATOM 882 N N . GLY A 1 108 ? 5.926 1.486 -12.195 1 95.5 108 GLY A N 1
ATOM 883 C CA . GLY A 1 108 ? 4.758 0.692 -12.547 1 95.5 108 GLY A CA 1
ATOM 884 C C . GLY A 1 108 ? 4.676 -0.617 -11.789 1 95.5 108 GLY A C 1
ATOM 885 O O . GLY A 1 108 ? 5.688 -1.128 -11.305 1 95.5 108 GLY A O 1
ATOM 886 N N . GLY A 1 109 ? 3.449 -1.095 -11.695 1 98.06 109 GLY A N 1
ATOM 887 C CA . GLY A 1 109 ? 3.25 -2.307 -10.914 1 98.06 109 GLY A CA 1
ATOM 888 C C . GLY A 1 109 ? 3.26 -2.066 -9.414 1 98.06 109 GLY A C 1
ATOM 889 O O . GLY A 1 109 ? 3.004 -0.949 -8.961 1 98.06 109 GLY A O 1
ATOM 890 N N . TYR A 1 110 ? 3.479 -3.18 -8.688 1 98.62 110 TYR A N 1
ATOM 891 C CA . TYR A 1 110 ? 3.312 -3.098 -7.242 1 98.62 110 TYR A CA 1
ATOM 892 C C . TYR A 1 110 ? 4.371 -3.928 -6.523 1 98.62 110 TYR A C 1
ATOM 894 O O . TYR A 1 110 ? 4.809 -4.961 -7.035 1 98.62 110 TYR A O 1
ATOM 902 N N . GLU A 1 111 ? 4.785 -3.375 -5.457 1 98.44 111 GLU A N 1
ATOM 903 C CA . GLU A 1 111 ? 5.379 -4.246 -4.449 1 98.44 111 GLU A CA 1
ATOM 904 C C . GLU A 1 111 ? 4.305 -4.926 -3.604 1 98.44 111 GLU A C 1
ATOM 906 O O . GLU A 1 111 ? 3.35 -4.277 -3.168 1 98.44 111 GLU A O 1
ATOM 911 N N . LEU A 1 112 ? 4.418 -6.23 -3.477 1 98.75 112 LEU A N 1
ATOM 912 C CA . LEU A 1 112 ? 3.492 -6.961 -2.619 1 98.75 112 LEU A CA 1
ATOM 913 C C . LEU A 1 112 ? 4.105 -7.207 -1.243 1 98.75 112 LEU A C 1
ATOM 915 O O . LEU A 1 112 ? 5.105 -7.914 -1.122 1 98.75 112 LEU A O 1
ATOM 919 N N . LEU A 1 113 ? 3.445 -6.609 -0.206 1 98.75 113 LEU A N 1
ATOM 920 C CA . LEU A 1 113 ? 4.004 -6.66 1.142 1 98.75 113 LEU A CA 1
ATOM 921 C C . LEU A 1 113 ? 3.125 -7.496 2.062 1 98.75 113 LEU A C 1
ATOM 923 O O . LEU A 1 113 ? 1.899 -7.508 1.92 1 98.75 113 LEU A O 1
ATOM 927 N N . ALA A 1 114 ? 3.754 -8.211 2.963 1 98.62 114 ALA A N 1
ATOM 92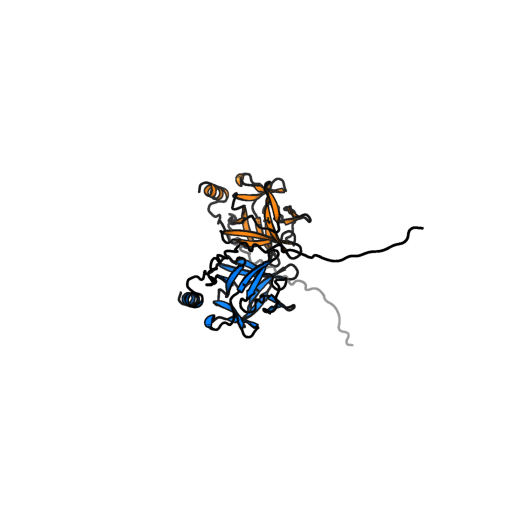8 C CA . ALA A 1 114 ? 3.076 -9.039 3.957 1 98.62 114 ALA A CA 1
ATOM 929 C C . ALA A 1 114 ? 3.605 -8.758 5.359 1 98.62 114 ALA A C 1
ATOM 931 O O . ALA A 1 114 ? 4.809 -8.57 5.551 1 98.62 114 ALA A O 1
ATOM 932 N N . PRO A 1 115 ? 2.732 -8.773 6.324 1 98.12 115 PRO A N 1
ATOM 933 C CA . PRO A 1 115 ? 3.164 -8.445 7.684 1 98.12 115 PRO A CA 1
ATOM 934 C C . PRO A 1 115 ? 3.863 -9.617 8.375 1 98.12 115 PRO A C 1
ATOM 936 O O . PRO A 1 115 ? 3.486 -10.773 8.172 1 98.12 115 PRO A O 1
ATOM 939 N N . SER A 1 116 ? 4.898 -9.344 9.078 1 96.44 116 SER A N 1
ATOM 940 C CA . SER A 1 116 ? 5.621 -10.305 9.906 1 96.44 116 SER A CA 1
ATOM 941 C C . SER A 1 116 ? 6.254 -9.633 11.117 1 96.44 116 SER A C 1
ATOM 943 O O . SER A 1 116 ? 7.176 -8.828 10.977 1 96.44 116 SER A O 1
ATOM 945 N N . LEU A 1 117 ? 5.793 -9.914 12.312 1 93 117 LEU A N 1
ATOM 946 C CA . LEU A 1 117 ? 6.391 -9.477 13.57 1 93 117 LEU A CA 1
ATOM 947 C C . LEU A 1 117 ? 6.633 -7.973 13.562 1 93 117 LEU A C 1
ATOM 949 O O . LEU A 1 117 ? 7.738 -7.516 13.859 1 93 117 LEU A O 1
ATOM 953 N N . GLY A 1 118 ? 5.758 -7.25 13.156 1 93.81 118 GLY A N 1
ATOM 954 C CA . GLY A 1 118 ? 5.82 -5.797 13.227 1 93.81 118 GLY A CA 1
ATOM 955 C C . GLY A 1 118 ? 6.445 -5.168 11.992 1 93.81 118 GLY A C 1
ATOM 956 O O . GLY A 1 118 ? 6.496 -3.941 11.875 1 93.81 118 GLY A O 1
ATOM 957 N N . LYS A 1 119 ? 6.949 -5.98 11.062 1 97 119 LYS A N 1
ATOM 958 C CA . LYS A 1 119 ? 7.535 -5.504 9.812 1 97 119 LYS A CA 1
ATOM 959 C C . LYS A 1 119 ? 6.668 -5.887 8.617 1 97 119 LYS A C 1
ATOM 961 O O . LYS A 1 119 ? 5.699 -6.637 8.758 1 97 119 LYS A O 1
ATOM 966 N N . LEU A 1 120 ? 6.969 -5.285 7.551 1 98.25 120 LEU A N 1
ATOM 967 C CA . LEU A 1 120 ? 6.434 -5.719 6.266 1 98.25 120 LEU A CA 1
ATOM 968 C C . LEU A 1 120 ? 7.523 -6.352 5.41 1 98.25 120 LEU A C 1
ATOM 970 O O . LEU A 1 120 ? 8.555 -5.73 5.152 1 98.25 120 LEU A O 1
ATOM 974 N N . LEU A 1 121 ? 7.27 -7.559 5.008 1 98.5 121 LEU A N 1
ATOM 975 C CA . LEU A 1 121 ? 8.188 -8.258 4.117 1 98.5 121 LEU A CA 1
ATOM 976 C C . LEU A 1 121 ? 7.699 -8.195 2.672 1 98.5 121 LEU A C 1
ATOM 978 O O . LEU A 1 121 ? 6.492 -8.141 2.424 1 98.5 121 LEU A O 1
ATOM 982 N N . HIS A 1 122 ? 8.68 -8.219 1.801 1 98.56 122 HIS A N 1
ATOM 983 C CA . HIS A 1 122 ? 8.375 -8.25 0.375 1 98.56 122 HIS A CA 1
ATOM 984 C C . HIS A 1 122 ? 8.141 -9.68 -0.106 1 98.56 122 HIS A C 1
ATOM 986 O O . HIS A 1 122 ? 8.938 -10.578 0.179 1 98.56 122 HIS A O 1
ATOM 992 N N . VAL A 1 123 ? 7.031 -9.906 -0.783 1 98.75 123 VAL A N 1
ATOM 993 C CA . VAL A 1 123 ? 6.824 -11.141 -1.53 1 98.75 123 VAL A CA 1
ATOM 994 C C . VAL A 1 123 ? 7.559 -11.07 -2.867 1 98.75 123 VAL A C 1
ATOM 996 O O . VAL A 1 123 ? 7.277 -10.188 -3.686 1 98.75 123 VAL A O 1
ATOM 999 N N . VAL A 1 124 ? 8.516 -11.992 -3.059 1 98.56 124 VAL A N 1
ATOM 1000 C CA . VAL A 1 124 ? 9.375 -11.859 -4.234 1 98.56 124 VAL A CA 1
ATOM 1001 C C . VAL A 1 124 ? 9.422 -13.188 -4.988 1 98.56 124 VAL A C 1
ATOM 1003 O O . VAL A 1 124 ? 9.109 -14.242 -4.426 1 98.56 124 VAL A O 1
ATOM 1006 N N . ALA A 1 125 ? 9.742 -13.078 -6.25 1 98.12 125 ALA A N 1
ATOM 1007 C CA . ALA A 1 125 ? 9.984 -14.242 -7.09 1 98.12 125 ALA A CA 1
ATOM 1008 C C . ALA A 1 125 ? 11.375 -14.82 -6.832 1 98.12 125 ALA A C 1
ATOM 1010 O O . ALA A 1 125 ? 12.375 -14.125 -6.961 1 98.12 125 ALA A O 1
ATOM 1011 N N . GLY A 1 126 ? 11.367 -16.062 -6.531 1 96 126 GLY A N 1
ATOM 1012 C CA . GLY A 1 126 ? 12.648 -16.75 -6.371 1 96 126 GLY A CA 1
ATOM 1013 C C . GLY A 1 126 ? 13.25 -17.188 -7.688 1 96 126 GLY A C 1
ATOM 1014 O O . GLY A 1 126 ? 12.547 -17.344 -8.688 1 96 126 GLY A O 1
ATOM 1015 N N . GLU A 1 127 ? 14.469 -17.469 -7.66 1 92.38 127 GLU A N 1
ATOM 1016 C CA . GLU A 1 127 ? 15.195 -17.906 -8.852 1 92.38 127 GLU A CA 1
ATOM 1017 C C . GLU A 1 127 ? 14.672 -19.25 -9.352 1 92.38 127 GLU A C 1
ATOM 1019 O O . GLU A 1 127 ? 14.688 -19.516 -10.555 1 92.38 127 GLU A O 1
ATOM 1024 N N . GLY A 1 128 ? 14.188 -20.062 -8.484 1 92.06 128 GLY A N 1
ATOM 1025 C CA . GLY A 1 128 ? 13.719 -21.391 -8.852 1 92.06 128 GLY A CA 1
ATOM 1026 C C . GLY A 1 128 ? 12.242 -21.422 -9.188 1 92.06 128 GLY A C 1
ATOM 1027 O O . GLY A 1 128 ? 11.656 -22.5 -9.344 1 92.06 128 GLY A O 1
ATOM 1028 N N . GLY A 1 129 ? 11.656 -20.328 -9.242 1 94.31 129 GLY A N 1
ATOM 1029 C CA . GLY A 1 129 ? 10.242 -20.281 -9.562 1 94.31 129 GLY A CA 1
ATOM 1030 C C . GLY A 1 129 ? 9.344 -20.359 -8.344 1 94.31 129 GLY A C 1
ATOM 1031 O O . GLY A 1 129 ? 8.133 -20.547 -8.469 1 94.31 129 GLY A O 1
ATOM 1032 N N . GLU A 1 130 ? 9.922 -20.25 -7.184 1 97 130 GLU A N 1
ATOM 1033 C CA . GLU A 1 130 ? 9.148 -20.234 -5.945 1 97 130 GLU A CA 1
ATOM 1034 C C . GLU A 1 130 ? 8.828 -18.797 -5.52 1 97 130 GLU A C 1
ATOM 1036 O O . GLU A 1 130 ? 9.461 -17.844 -5.984 1 97 130 GLU A O 1
ATOM 1041 N N . LEU A 1 131 ? 7.809 -18.656 -4.75 1 97.88 131 LEU A N 1
ATOM 1042 C CA . LEU A 1 131 ? 7.543 -17.391 -4.062 1 97.88 131 LEU A CA 1
ATOM 1043 C C . LEU A 1 131 ? 8.289 -17.328 -2.736 1 97.88 131 LEU A C 1
ATOM 1045 O O . LEU A 1 131 ? 8.359 -18.328 -2.008 1 97.88 131 LEU A O 1
ATOM 1049 N N . ARG A 1 132 ? 8.859 -16.141 -2.418 1 97.81 132 ARG A N 1
ATOM 1050 C CA . ARG A 1 132 ? 9.609 -15.945 -1.181 1 97.81 132 ARG A CA 1
ATOM 1051 C C . ARG A 1 132 ? 9.266 -14.609 -0.529 1 97.81 132 ARG A C 1
ATOM 1053 O O . ARG A 1 132 ? 8.695 -13.727 -1.176 1 97.81 132 ARG A O 1
ATOM 1060 N N . ALA A 1 133 ? 9.539 -14.625 0.751 1 98.06 133 ALA A N 1
ATOM 1061 C CA . ALA A 1 133 ? 9.445 -13.359 1.485 1 98.06 133 ALA A CA 1
ATOM 1062 C C . ALA A 1 133 ? 10.828 -12.859 1.886 1 98.06 133 ALA A C 1
ATOM 1064 O O . ALA A 1 133 ? 11.664 -13.633 2.369 1 98.06 133 ALA A O 1
ATOM 1065 N N . THR A 1 134 ? 11.078 -11.57 1.613 1 97.88 134 THR A N 1
ATOM 1066 C CA . THR A 1 134 ? 12.367 -10.969 1.948 1 97.88 134 THR A CA 1
ATOM 1067 C C . THR A 1 134 ? 12.172 -9.57 2.529 1 97.88 134 THR A C 1
ATOM 1069 O O . THR A 1 134 ? 11.117 -8.961 2.369 1 97.88 134 THR A O 1
ATOM 1072 N N . GLU A 1 135 ? 13.195 -9.141 3.207 1 96.25 135 GLU A N 1
ATOM 1073 C CA . GLU A 1 135 ? 13.148 -7.781 3.744 1 96.25 135 GLU A CA 1
ATOM 1074 C C . GLU A 1 135 ? 13.406 -6.746 2.654 1 96.25 135 GLU A C 1
ATOM 1076 O O . GLU A 1 135 ? 12.875 -5.637 2.707 1 96.25 135 GLU A O 1
ATOM 1081 N N . LYS A 1 136 ? 14.188 -7.297 1.767 1 90.62 136 LYS A N 1
ATOM 1082 C CA . LYS A 1 136 ? 14.531 -6.398 0.666 1 90.62 136 LYS A CA 1
ATOM 1083 C C . LYS A 1 136 ? 13.656 -6.672 -0.556 1 90.62 136 LYS A C 1
ATOM 1085 O O . LYS A 1 136 ? 13.344 -7.824 -0.857 1 90.62 136 LYS A O 1
ATOM 1090 N N . GLY A 1 137 ? 13.148 -5.711 -1.135 1 90.19 137 GLY A N 1
ATOM 1091 C CA . GLY A 1 137 ? 12.344 -5.836 -2.342 1 90.19 137 GLY A CA 1
ATOM 1092 C C . GLY A 1 137 ? 13.109 -6.438 -3.506 1 90.19 137 GLY A C 1
ATOM 1093 O O . GLY A 1 137 ? 14.148 -7.082 -3.312 1 90.19 137 GLY A O 1
ATOM 1094 N N . GLY A 1 138 ? 12.523 -6.465 -4.621 1 91.25 138 GLY A N 1
ATOM 1095 C CA . GLY A 1 138 ? 13.211 -6.945 -5.812 1 91.25 138 GLY A CA 1
ATOM 1096 C C . GLY A 1 138 ? 12.258 -7.422 -6.895 1 91.25 138 GLY A C 1
ATOM 1097 O O . GLY A 1 138 ? 12.672 -7.656 -8.031 1 91.25 138 GLY A O 1
ATOM 1098 N N . THR A 1 139 ? 11.078 -7.684 -6.539 1 97.81 139 THR A N 1
ATOM 1099 C CA . THR A 1 139 ? 10.078 -8.086 -7.52 1 97.81 139 THR A CA 1
ATOM 1100 C C . THR A 1 139 ? 8.953 -7.059 -7.598 1 97.81 139 THR A C 1
ATOM 1102 O O . THR A 1 139 ? 8.445 -6.609 -6.57 1 97.81 139 THR A O 1
ATOM 1105 N N . THR A 1 140 ? 8.672 -6.598 -8.781 1 98.38 140 THR A N 1
ATOM 1106 C CA . THR A 1 140 ? 7.496 -5.781 -9.055 1 98.38 140 THR A CA 1
ATOM 1107 C C . THR A 1 140 ? 6.398 -6.617 -9.711 1 98.38 140 THR A C 1
ATOM 1109 O O . THR A 1 140 ? 6.633 -7.273 -10.727 1 98.38 140 THR A O 1
ATOM 1112 N N . TRP A 1 141 ? 5.219 -6.609 -9.039 1 98.62 141 TRP A N 1
ATOM 1113 C CA . TRP A 1 141 ? 4.086 -7.422 -9.477 1 98.62 141 TRP A CA 1
ATOM 1114 C C . TRP A 1 141 ? 3.107 -6.59 -10.297 1 98.62 141 TRP A C 1
ATOM 1116 O O . TRP A 1 141 ? 2.891 -5.41 -10.016 1 98.62 141 TRP A O 1
ATOM 1126 N N . GLU A 1 142 ? 2.615 -7.219 -11.305 1 98.38 142 GLU A N 1
ATOM 1127 C CA . GLU A 1 142 ? 1.531 -6.625 -12.078 1 98.38 142 GLU A CA 1
ATOM 1128 C C . GLU A 1 142 ? 0.207 -7.332 -11.812 1 98.38 142 GLU A C 1
ATOM 1130 O O . GLU A 1 142 ? 0.136 -8.562 -11.836 1 98.38 142 GLU A O 1
ATOM 1135 N N . PHE A 1 143 ? -0.831 -6.555 -11.492 1 98.19 143 PHE A N 1
ATOM 1136 C CA . PHE A 1 143 ? -2.186 -7.082 -11.375 1 98.19 143 PHE A CA 1
ATOM 1137 C C . PHE A 1 143 ? -2.943 -6.918 -12.688 1 98.19 143 PHE A C 1
ATOM 1139 O O . PHE A 1 143 ? -3.217 -5.793 -13.117 1 98.19 143 PHE A O 1
ATOM 1146 N N . VAL A 1 144 ? -3.219 -8.039 -13.305 1 96.81 144 VAL A N 1
ATOM 1147 C CA . VAL A 1 144 ? -4.055 -8.047 -14.5 1 96.81 144 VAL A CA 1
ATOM 1148 C C . VAL A 1 144 ? -5.484 -8.43 -14.133 1 96.81 144 VAL A C 1
ATOM 1150 O O . VAL A 1 144 ? -5.746 -9.578 -13.758 1 96.81 144 VAL A O 1
ATOM 1153 N N . ARG A 1 145 ? -6.348 -7.496 -14.211 1 97.25 145 ARG A N 1
ATOM 1154 C CA . ARG A 1 145 ? -7.742 -7.754 -13.867 1 97.25 145 ARG A CA 1
ATOM 1155 C C . ARG A 1 145 ? -8.453 -8.523 -14.977 1 97.25 145 ARG A C 1
ATOM 1157 O O . ARG A 1 145 ? -8.352 -8.156 -16.156 1 97.25 145 ARG A O 1
ATOM 1164 N N . VAL A 1 146 ? -9.094 -9.578 -14.555 1 94.31 146 VAL A N 1
ATOM 1165 C CA . VAL A 1 146 ? -9.805 -10.398 -15.539 1 94.31 146 VAL A CA 1
ATOM 1166 C C . VAL A 1 146 ? -11.305 -10.336 -15.273 1 94.31 146 VAL A C 1
ATOM 1168 O O . VAL A 1 146 ? -11.734 -10.328 -14.117 1 94.31 146 VAL A O 1
ATOM 1171 N N . ASP A 1 147 ? -12.133 -9.914 -16.219 1 81.19 147 ASP A N 1
ATOM 1172 C CA . ASP A 1 147 ? -13.586 -9.844 -16.078 1 81.19 147 ASP A CA 1
ATOM 1173 C C . ASP A 1 147 ? -14.195 -11.234 -15.969 1 81.19 147 ASP A C 1
ATOM 1175 O O . ASP A 1 147 ? -13.773 -12.164 -16.656 1 81.19 147 ASP A O 1
ATOM 1179 N N . ASP A 1 148 ? -14.742 -11.469 -14.82 1 66.56 148 ASP A N 1
ATOM 1180 C CA . ASP A 1 148 ? -15.484 -12.727 -14.758 1 66.56 148 ASP A CA 1
ATOM 1181 C C . ASP A 1 148 ? -16.484 -12.82 -15.906 1 66.56 148 ASP A C 1
ATOM 1183 O O . ASP A 1 148 ? -17.219 -11.867 -16.188 1 66.56 148 ASP A O 1
ATOM 1187 N N . GLY A 1 149 ? -16.141 -13.117 -17.078 1 50.88 149 GLY A N 1
ATOM 1188 C CA . GLY A 1 149 ? -17.203 -13.414 -18.031 1 50.88 149 GLY A CA 1
ATOM 1189 C C . GLY A 1 149 ? -18.547 -13.641 -17.375 1 50.88 149 GLY A C 1
ATOM 1190 O O . GLY A 1 149 ? -19.531 -13.945 -18.047 1 50.88 149 GLY A O 1
ATOM 1191 N N . ILE A 1 150 ? -18.578 -14.148 -16.172 1 42.62 150 ILE A N 1
ATOM 1192 C CA . ILE A 1 150 ? -19.953 -14.367 -15.711 1 42.62 150 ILE A CA 1
ATOM 1193 C C . ILE A 1 150 ? -20.656 -13.023 -15.523 1 42.62 150 ILE A C 1
ATOM 1195 O O . ILE A 1 150 ? -20.297 -12.258 -14.625 1 42.62 150 ILE A O 1
ATOM 1199 N N . GLY A 1 151 ? -20.953 -12.297 -16.531 1 37.72 151 GLY A N 1
ATOM 1200 C CA . GLY A 1 151 ? -22.016 -11.305 -16.438 1 37.72 151 GLY A CA 1
ATOM 1201 C C . GLY A 1 151 ? -22.953 -11.539 -15.273 1 37.72 151 GLY A C 1
ATOM 1202 O O . GLY A 1 151 ? -23.547 -12.617 -15.156 1 37.72 151 GLY A O 1
ATOM 1203 N N . GLU A 1 152 ? -22.703 -11.062 -14.109 1 38.47 152 GLU A N 1
ATOM 1204 C CA . GLU A 1 152 ? -23.891 -11.023 -13.266 1 38.47 152 GLU A CA 1
ATOM 1205 C C . GLU A 1 152 ? -25.156 -10.789 -14.102 1 38.47 152 GLU A C 1
ATOM 1207 O O . GLU A 1 152 ? -25.312 -9.727 -14.695 1 38.47 152 GLU A O 1
ATOM 1212 N N . GLY A 1 153 ? -25.688 -11.711 -14.891 1 34.38 153 GLY A N 1
ATOM 1213 C CA . GLY A 1 153 ? -27.125 -11.664 -15.141 1 34.38 153 GLY A CA 1
ATOM 1214 C C . GLY A 1 153 ? -27.922 -11.109 -13.969 1 34.38 153 GLY A C 1
ATOM 1215 O O . GLY A 1 153 ? -27.688 -11.5 -12.82 1 34.38 153 GLY A O 1
ATOM 1216 N N . GLU A 1 154 ? -28.297 -9.789 -14.047 1 36.84 154 GLU A N 1
ATOM 1217 C CA . GLU A 1 154 ? -29.391 -9.289 -13.211 1 36.84 154 GLU A CA 1
ATOM 1218 C C . GLU A 1 154 ? -30.359 -10.406 -12.836 1 36.84 154 GLU A C 1
ATOM 1220 O O . GLU A 1 154 ? -31.062 -10.93 -13.695 1 36.84 154 GLU A O 1
ATOM 1225 N N . GLY A 1 155 ? -29.984 -11.344 -12.164 1 31.8 155 GLY A N 1
ATOM 1226 C CA . GLY A 1 155 ? -31.031 -12.141 -11.57 1 31.8 155 GLY A CA 1
ATOM 1227 C C . GLY A 1 155 ? -32.188 -11.312 -11.023 1 31.8 155 GLY A C 1
ATOM 1228 O O . GLY A 1 155 ? -32.031 -10.586 -10.039 1 31.8 155 GLY A O 1
ATOM 1229 N N . GLY A 1 156 ? -33.031 -10.758 -12.039 1 30.95 156 GLY A N 1
ATOM 1230 C CA . GLY A 1 156 ? -34.406 -10.391 -11.734 1 30.95 156 GLY A CA 1
ATOM 1231 C C . GLY A 1 156 ? -35.094 -11.398 -10.844 1 30.95 156 GLY A C 1
ATOM 1232 O O . GLY A 1 156 ? -35.688 -12.375 -11.328 1 30.95 156 GLY A O 1
ATOM 1233 N N . HIS A 1 157 ? -34.5 -11.875 -9.859 1 28.81 157 HIS A N 1
ATOM 1234 C CA . HIS A 1 157 ? -35.406 -12.602 -8.961 1 28.81 157 HIS A CA 1
ATOM 1235 C C . HIS A 1 157 ? -36.625 -11.75 -8.586 1 28.81 157 HIS A C 1
ATOM 1237 O O . HIS A 1 157 ? -36.469 -10.734 -7.898 1 28.81 157 HIS A O 1
ATOM 1243 N N . ASP A 1 158 ? -37.688 -11.812 -9.422 1 29.42 158 ASP A N 1
ATOM 1244 C CA . ASP A 1 158 ? -39.062 -11.602 -9.016 1 29.42 158 ASP A CA 1
ATOM 1245 C C . ASP A 1 158 ? -39.375 -12.336 -7.711 1 29.42 158 ASP A C 1
ATOM 1247 O O . ASP A 1 158 ? -39.531 -13.562 -7.699 1 29.42 158 ASP A O 1
ATOM 1251 N N . ASP A 1 159 ? -38.719 -12.07 -6.68 1 24.89 159 ASP A N 1
ATOM 1252 C CA . ASP A 1 159 ? -39.219 -12.555 -5.391 1 24.89 159 ASP A CA 1
ATOM 1253 C C . ASP A 1 159 ? -40.688 -12.234 -5.215 1 24.89 159 ASP A C 1
ATOM 1255 O O . ASP A 1 159 ? -41.062 -11.078 -5.008 1 24.89 159 ASP A O 1
ATOM 1259 N N . ALA A 1 160 ? -41.625 -12.945 -5.875 1 25.59 160 ALA A N 1
ATOM 1260 C CA . ALA A 1 160 ? -43.062 -13.117 -5.598 1 25.59 160 ALA A CA 1
ATOM 1261 C C . ALA A 1 160 ? -43.312 -13.305 -4.102 1 25.59 160 ALA A C 1
ATOM 1263 O O . ALA A 1 160 ? -42.469 -13.852 -3.391 1 25.59 160 ALA A O 1
ATOM 1264 N N . GLU A 1 161 ? -44.344 -12.547 -3.477 1 25.72 161 GLU A N 1
ATOM 1265 C CA . GLU A 1 161 ? -45.094 -12.438 -2.242 1 25.72 161 GLU A CA 1
ATOM 1266 C C . GLU A 1 161 ? -45.656 -13.797 -1.808 1 25.72 161 GLU A C 1
ATOM 1268 O O . GLU A 1 161 ? -46.562 -14.336 -2.43 1 25.72 161 GLU A O 1
ATOM 1273 N N . GLU A 1 16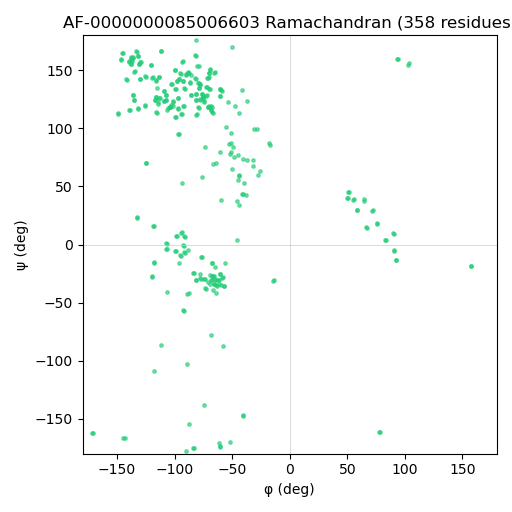2 ? -44.906 -14.781 -1.465 1 22.66 162 GLU A N 1
ATOM 1274 C CA . GLU A 1 162 ? -45.656 -15.938 -0.952 1 22.66 162 GLU A CA 1
ATOM 1275 C C . GLU A 1 162 ? -46.562 -15.539 0.212 1 22.66 162 GLU A C 1
ATOM 1277 O O . GLU A 1 162 ? -46.094 -15.016 1.221 1 22.66 162 GLU A O 1
ATOM 1282 N N . GLU A 1 163 ? -47.844 -15.359 0.021 1 26.62 163 GLU A N 1
ATOM 1283 C CA . GLU A 1 163 ? -49.062 -15.328 0.834 1 26.62 163 GLU A CA 1
ATOM 1284 C C . GLU A 1 163 ? -49.094 -16.5 1.805 1 26.62 163 GLU A C 1
ATOM 1286 O O . GLU A 1 163 ? -49.594 -17.578 1.46 1 26.62 163 GLU A O 1
ATOM 1291 N N . GLY A 1 164 ? -48.094 -17 2.443 1 20.58 164 GLY A N 1
ATOM 1292 C CA . GLY A 1 164 ? -48.344 -18.203 3.217 1 20.58 164 GLY A CA 1
ATOM 1293 C C . GLY A 1 164 ? -49.5 -18.047 4.199 1 20.58 164 GLY A C 1
ATOM 1294 O O . GLY A 1 164 ? -49.625 -17.031 4.867 1 20.58 164 GLY A O 1
ATOM 1295 N N . MET A 1 165 ? -50.594 -18.891 4.164 1 22.72 165 MET A N 1
ATOM 1296 C CA . MET A 1 165 ? -51.875 -19.312 4.723 1 22.72 165 MET A CA 1
ATOM 1297 C C . MET A 1 165 ? -51.75 -19.578 6.223 1 22.72 165 MET A C 1
ATOM 1299 O O . MET A 1 165 ? -50.969 -20.438 6.645 1 22.72 165 MET A O 1
ATOM 1303 N N . ASP A 1 166 ? -51.906 -18.547 7.109 1 23.33 166 ASP A N 1
ATOM 1304 C CA . ASP A 1 166 ? -52.219 -18.672 8.531 1 23.33 166 ASP A CA 1
ATOM 1305 C C . ASP A 1 166 ? -53.344 -19.688 8.75 1 23.33 166 ASP A C 1
ATOM 1307 O O . ASP A 1 166 ? -54.531 -19.359 8.602 1 23.33 166 ASP A O 1
ATOM 1311 N N . GLY A 1 167 ? -53.375 -20.875 8.375 1 19.45 167 GLY A N 1
ATOM 1312 C CA . GLY A 1 167 ? -54.406 -21.859 8.617 1 19.45 167 GLY A CA 1
ATOM 1313 C C . GLY A 1 167 ? -54.812 -21.953 10.078 1 19.45 167 GLY A C 1
ATOM 1314 O O . GLY A 1 167 ? -54.062 -21.531 10.961 1 19.45 167 GLY A O 1
ATOM 1315 N N . VAL A 1 168 ? -55.969 -22.719 10.508 1 22.84 168 VAL A N 1
ATOM 1316 C CA . VAL A 1 168 ? -57.188 -23.094 11.258 1 22.84 168 VAL A CA 1
ATOM 1317 C C . VAL A 1 168 ? -56.781 -23.969 12.445 1 22.84 168 VAL A C 1
ATOM 1319 O O . VAL A 1 168 ? -56.438 -25.141 12.281 1 22.84 168 VAL A O 1
ATOM 1322 N N . GLU A 1 169 ? -55.875 -23.609 13.297 1 20.66 169 GLU A N 1
ATOM 1323 C CA . GLU A 1 169 ? -55.844 -24.703 14.273 1 20.66 169 GLU A CA 1
ATOM 1324 C C . GLU A 1 169 ? -57.219 -25.031 14.805 1 20.66 169 GLU A C 1
ATOM 1326 O O . GLU A 1 169 ? -58.125 -24.203 14.75 1 20.66 169 GLU A O 1
ATOM 1331 N N . GLU A 1 170 ? -57.344 -25.969 15.992 1 20.34 170 GLU A N 1
ATOM 1332 C CA . GLU A 1 170 ? -57.719 -27.219 16.625 1 20.34 170 GLU A CA 1
ATOM 1333 C C . GLU A 1 170 ? -58.844 -26.984 17.656 1 20.34 170 GLU A C 1
ATOM 1335 O O . GLU A 1 170 ? -58.719 -26.094 18.5 1 20.34 170 GLU A O 1
ATOM 1340 N N . MET A 1 171 ? -59.938 -27.812 17.719 1 21.7 171 MET A N 1
ATOM 1341 C CA . MET A 1 171 ? -61.219 -28.188 18.25 1 21.7 171 MET A CA 1
ATOM 1342 C C . MET A 1 171 ? -61.188 -28.391 19.75 1 21.7 171 MET A C 1
ATOM 1344 O O . MET A 1 171 ? -62 -27.828 20.484 1 21.7 171 MET A O 1
ATOM 1348 N N . GLY A 1 172 ? -60.844 -29.609 20.328 1 19.77 172 GLY A N 1
ATOM 1349 C CA . GLY A 1 172 ? -61.781 -30.516 20.984 1 19.77 172 GLY A CA 1
ATOM 1350 C C . GLY A 1 172 ? -61.938 -30.234 22.469 1 19.77 172 GLY A C 1
ATOM 1351 O O . GLY A 1 172 ? -63.062 -30.062 22.953 1 19.77 172 GLY A O 1
ATOM 1352 N N . ASP A 1 173 ? -61.344 -30.984 23.625 1 20.23 173 ASP A N 1
ATOM 1353 C CA . ASP A 1 173 ? -62.031 -31.938 24.484 1 20.23 173 ASP A CA 1
ATOM 1354 C C . ASP A 1 173 ? -62.312 -31.344 25.859 1 20.23 173 ASP A C 1
ATOM 1356 O O . ASP A 1 173 ? -63.156 -31.859 26.609 1 20.23 173 ASP A O 1
ATOM 1360 N N . GLU A 1 174 ? -61.5 -30.547 26.641 1 21.42 174 GLU A N 1
ATOM 1361 C CA . GLU A 1 174 ? -61.375 -31.109 27.984 1 21.42 174 GLU A CA 1
ATOM 1362 C C . GLU A 1 174 ? -62.656 -30.938 28.766 1 21.42 174 GLU A C 1
ATOM 1364 O O . GLU A 1 174 ? -63.281 -29.859 28.75 1 21.42 174 GLU A O 1
ATOM 1369 N N . GLU A 1 175 ? -63.094 -31.938 29.656 1 20.22 175 GLU A N 1
ATOM 1370 C CA . GLU A 1 175 ? -64.125 -32.562 30.484 1 20.22 175 GLU A CA 1
ATOM 1371 C C . GLU A 1 175 ? -64.375 -31.75 31.766 1 20.22 175 GLU A C 1
ATOM 1373 O O . GLU A 1 175 ? -63.531 -30.906 32.125 1 20.22 175 GLU A O 1
ATOM 1378 N N . GLU A 1 176 ? -64.562 -32.5 33.156 1 20.89 176 GLU A N 1
ATOM 1379 C CA . GLU A 1 176 ? -65.688 -32.812 34.062 1 20.89 176 GLU A CA 1
ATOM 1380 C C . GLU A 1 176 ? -65.562 -32.031 35.375 1 20.89 176 GLU A C 1
ATOM 1382 O O . GLU A 1 176 ? -66.5 -31.406 35.812 1 20.89 176 GLU A O 1
ATOM 1387 N N . GLU A 1 177 ? -64.75 -32.562 36.531 1 22 177 GLU A N 1
ATOM 1388 C CA . GLU A 1 177 ? -65.312 -33.156 37.719 1 22 177 GLU A CA 1
ATOM 1389 C C . GLU A 1 177 ? -65.625 -32.125 38.781 1 22 177 GLU A C 1
ATOM 1391 O O . GLU A 1 177 ? -65.125 -30.984 38.719 1 22 177 GLU A O 1
ATOM 1396 N N . GLU A 1 178 ? -65.688 -32.531 40.469 1 22.73 178 GLU A N 1
ATOM 1397 C CA . GLU A 1 178 ? -66.562 -32.812 41.594 1 22.73 178 GLU A CA 1
ATOM 1398 C C . GLU A 1 178 ? -66.375 -31.781 42.719 1 22.73 178 GLU A C 1
ATOM 1400 O O . GLU A 1 178 ? -67.375 -31.188 43.156 1 22.73 178 GLU A O 1
ATOM 1405 N N . GLU A 1 179 ? -65.625 -32.188 44.188 1 26.14 179 GLU A N 1
ATOM 1406 C CA . GLU A 1 179 ? -66.312 -32.219 45.5 1 26.14 179 GLU A CA 1
ATOM 1407 C C . GLU A 1 179 ? -66.25 -30.828 46.156 1 26.14 179 GLU A C 1
ATOM 1409 O O . GLU A 1 179 ? -65.188 -30.141 46.094 1 26.14 179 GLU A O 1
ATOM 1414 N N . LYS A 1 180 ? -67.375 -30.422 47 1 25.53 180 LYS A N 1
ATOM 1415 C CA . LYS A 1 180 ? -68.25 -29.562 47.812 1 25.53 180 LYS A CA 1
ATOM 1416 C C . LYS A 1 180 ? -67.812 -29.531 49.25 1 25.53 180 LYS A C 1
ATOM 1418 O O . LYS A 1 180 ? -68.438 -28.938 50.094 1 25.53 180 LYS A O 1
ATOM 1423 N N . GLN A 1 181 ? -66.75 -30.234 50.094 1 24.28 181 GLN A N 1
ATOM 1424 C CA . GLN A 1 181 ? -66.812 -29.719 51.469 1 24.28 181 GLN A CA 1
ATOM 1425 C C . GLN A 1 181 ? -66.125 -28.344 51.562 1 24.28 181 GLN A C 1
ATOM 1427 O O . GLN A 1 181 ? -65.188 -28.047 50.812 1 24.28 181 GLN A O 1
ATOM 1432 N N . MET B 1 1 ? -10.297 23.797 -12.672 1 30.94 1 MET B N 1
ATOM 1433 C CA . MET B 1 1 ? -9.086 24.109 -13.43 1 30.94 1 MET B CA 1
ATOM 1434 C C . MET B 1 1 ? -8.25 25.156 -12.719 1 30.94 1 MET B 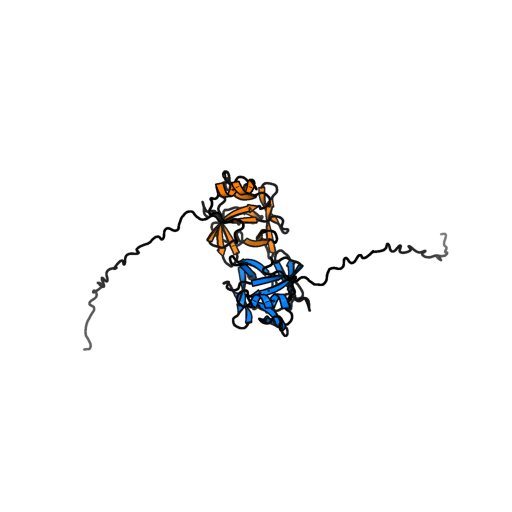C 1
ATOM 1436 O O . MET B 1 1 ? -7.02 25.156 -12.82 1 30.94 1 MET B O 1
ATOM 1440 N N . ALA B 1 2 ? -8.953 26.109 -12.164 1 37.41 2 ALA B N 1
ATOM 1441 C CA . ALA B 1 2 ? -8.352 27.281 -11.531 1 37.41 2 ALA B CA 1
ATOM 1442 C C . ALA B 1 2 ? -7.578 26.891 -10.273 1 37.41 2 ALA B C 1
ATOM 1444 O O . ALA B 1 2 ? -6.555 27.5 -9.953 1 37.41 2 ALA B O 1
ATOM 1445 N N . GLU B 1 3 ? -8.117 25.984 -9.547 1 44.28 3 GLU B N 1
ATOM 1446 C CA . GLU B 1 3 ? -7.695 25.578 -8.211 1 44.28 3 GLU B CA 1
ATOM 1447 C C . GLU B 1 3 ? -6.371 24.812 -8.25 1 44.28 3 GLU B C 1
ATOM 1449 O O . GLU B 1 3 ? -5.586 24.875 -7.301 1 44.28 3 GLU B O 1
ATOM 1454 N N . HIS B 1 4 ? -6.117 24.062 -9.336 1 49.38 4 HIS B N 1
ATOM 1455 C CA . HIS B 1 4 ? -4.863 23.359 -9.578 1 49.38 4 HIS B CA 1
ATOM 1456 C C . HIS B 1 4 ? -3.725 24.328 -9.852 1 49.38 4 HIS B C 1
ATOM 1458 O O . HIS B 1 4 ? -2.572 24.062 -9.508 1 49.38 4 HIS B O 1
ATOM 1464 N N . ASP B 1 5 ? -4.145 25.469 -10.359 1 52.06 5 ASP B N 1
ATOM 1465 C CA . ASP B 1 5 ? -3.191 26.469 -10.828 1 52.06 5 ASP B CA 1
ATOM 1466 C C . ASP B 1 5 ? -2.404 27.062 -9.672 1 52.06 5 ASP B C 1
ATOM 1468 O O . ASP B 1 5 ? -1.203 27.312 -9.789 1 52.06 5 ASP B O 1
ATOM 1472 N N . ASP B 1 6 ? -3.078 27.016 -8.5 1 66.62 6 ASP B N 1
ATOM 1473 C CA . ASP B 1 6 ? -2.527 27.75 -7.371 1 66.62 6 ASP B CA 1
ATOM 1474 C C . ASP B 1 6 ? -1.449 26.953 -6.656 1 66.62 6 ASP B C 1
ATOM 1476 O O . ASP B 1 6 ? -0.464 27.516 -6.172 1 66.62 6 ASP B O 1
ATOM 1480 N N . LEU B 1 7 ? -1.492 25.609 -6.781 1 74.38 7 LEU B N 1
ATOM 1481 C CA . LEU B 1 7 ? -0.501 24.797 -6.078 1 74.38 7 LEU B CA 1
ATOM 1482 C C . LEU B 1 7 ? 0.867 24.906 -6.742 1 74.38 7 LEU B C 1
ATOM 1484 O O . LEU B 1 7 ? 1.889 25 -6.059 1 74.38 7 LEU B O 1
ATOM 1488 N N . SER B 1 8 ? 0.795 24.969 -8.039 1 71.94 8 SER B N 1
ATOM 1489 C CA . SER B 1 8 ? 2.047 25.078 -8.781 1 71.94 8 SER B CA 1
ATOM 1490 C C . SER B 1 8 ? 2.742 26.406 -8.5 1 71.94 8 SER B C 1
ATOM 1492 O O . SER B 1 8 ? 3.969 26.484 -8.57 1 71.94 8 SER B O 1
ATOM 1494 N N . GLU B 1 9 ? 1.957 27.359 -8.305 1 75.81 9 GLU B N 1
ATOM 1495 C CA . GLU B 1 9 ? 2.527 28.672 -8 1 75.81 9 GLU B CA 1
ATOM 1496 C C . GLU B 1 9 ? 3.201 28.672 -6.633 1 75.81 9 GLU B C 1
ATOM 1498 O O . GLU B 1 9 ? 4.23 29.328 -6.445 1 75.81 9 GLU B O 1
ATOM 1503 N N . ILE B 1 10 ? 2.672 27.891 -5.832 1 78 10 ILE B N 1
ATOM 1504 C CA . ILE B 1 10 ? 3.162 27.859 -4.461 1 78 10 ILE B CA 1
ATOM 1505 C C . ILE B 1 10 ? 4.316 26.875 -4.34 1 78 10 ILE B C 1
ATOM 1507 O O . ILE B 1 10 ? 5.332 27.172 -3.703 1 78 10 ILE B O 1
ATOM 1511 N N . LEU B 1 11 ? 4.234 25.719 -4.965 1 82.88 11 LEU B N 1
ATOM 1512 C CA . LEU B 1 11 ? 5.188 24.641 -4.758 1 82.88 11 LEU B CA 1
ATOM 1513 C C . LEU B 1 11 ? 6.285 24.672 -5.816 1 82.88 11 LEU B C 1
ATOM 1515 O O . LEU B 1 11 ? 7.34 24.062 -5.637 1 82.88 11 LEU B O 1
ATOM 1519 N N . GLY B 1 12 ? 6.129 25.5 -6.844 1 79.62 12 GLY B N 1
ATOM 1520 C CA . GLY B 1 12 ? 7.121 25.641 -7.898 1 79.62 12 GLY B CA 1
ATOM 1521 C C . GLY B 1 12 ? 6.855 24.719 -9.086 1 79.62 12 GLY B C 1
ATOM 1522 O O . GLY B 1 12 ? 6.102 23.766 -8.977 1 79.62 12 GLY B O 1
ATOM 1523 N N . PRO B 1 13 ? 7.383 25 -10.18 1 78.38 13 PRO B N 1
ATOM 1524 C CA . PRO B 1 13 ? 7.141 24.281 -11.438 1 78.38 13 PRO B CA 1
ATOM 1525 C C . PRO B 1 13 ? 7.688 22.859 -11.422 1 78.38 13 PRO B C 1
ATOM 1527 O O . PRO B 1 13 ? 7.293 22.031 -12.25 1 78.38 13 PRO B O 1
ATOM 1530 N N . SER B 1 14 ? 8.539 22.594 -10.469 1 85.69 14 SER B N 1
ATOM 1531 C CA . SER B 1 14 ? 9.18 21.281 -10.461 1 85.69 14 SER B CA 1
ATOM 1532 C C . SER B 1 14 ? 8.391 20.297 -9.609 1 85.69 14 SER B C 1
ATOM 1534 O O . SER B 1 14 ? 8.734 19.109 -9.539 1 85.69 14 SER B O 1
ATOM 1536 N N . ALA B 1 15 ? 7.289 20.781 -9.031 1 91.38 15 ALA B N 1
ATOM 1537 C CA . ALA B 1 15 ? 6.477 19.891 -8.219 1 91.38 15 ALA B CA 1
ATOM 1538 C C . ALA B 1 15 ? 5.762 18.859 -9.094 1 91.38 15 ALA B C 1
ATOM 1540 O O . ALA B 1 15 ? 5.277 19.188 -10.18 1 91.38 15 ALA B O 1
ATOM 1541 N N . THR B 1 16 ? 5.781 17.594 -8.703 1 94 16 THR B N 1
ATOM 1542 C CA . THR B 1 16 ? 5.109 16.5 -9.414 1 94 16 THR B CA 1
ATOM 1543 C C . THR B 1 16 ? 3.865 16.047 -8.664 1 94 16 THR B C 1
ATOM 1545 O O . THR B 1 16 ? 3.963 15.555 -7.535 1 94 16 THR B O 1
ATOM 1548 N N . ARG B 1 17 ? 2.707 16.234 -9.289 1 94.62 17 ARG B N 1
ATOM 1549 C CA . ARG B 1 17 ? 1.451 15.812 -8.672 1 94.62 17 ARG B CA 1
ATOM 1550 C C . ARG B 1 17 ? 1.237 14.312 -8.812 1 94.62 17 ARG B C 1
ATOM 1552 O O . ARG B 1 17 ? 1.769 13.688 -9.734 1 94.62 17 ARG B O 1
ATOM 1559 N N . ASP B 1 18 ? 0.452 13.812 -7.828 1 96.44 18 ASP B N 1
ATOM 1560 C CA . ASP B 1 18 ? 0.071 12.398 -7.809 1 96.44 18 ASP B CA 1
ATOM 1561 C C . ASP B 1 18 ? 1.293 11.5 -7.965 1 96.44 18 ASP B C 1
ATOM 1563 O O . ASP B 1 18 ? 1.276 10.555 -8.758 1 96.44 18 ASP B O 1
ATOM 1567 N N . ALA B 1 19 ? 2.387 11.891 -7.309 1 97.25 19 ALA B N 1
ATOM 1568 C CA . ALA B 1 19 ? 3.621 11.109 -7.344 1 97.25 19 ALA B CA 1
ATOM 1569 C C . ALA B 1 19 ? 3.467 9.805 -6.57 1 97.25 19 ALA B C 1
ATOM 1571 O O . ALA B 1 19 ? 2.697 9.734 -5.609 1 97.25 19 ALA B O 1
ATOM 1572 N N . VAL B 1 20 ? 4.168 8.75 -7.023 1 98.25 20 VAL B N 1
ATOM 1573 C CA . VAL B 1 20 ? 4.27 7.523 -6.238 1 98.25 20 VAL B CA 1
ATOM 1574 C C . VAL B 1 20 ? 5.152 7.766 -5.016 1 98.25 20 VAL B C 1
ATOM 1576 O O . VAL B 1 20 ? 6.328 8.117 -5.152 1 98.25 20 VAL B O 1
ATOM 1579 N N . PRO B 1 21 ? 4.598 7.621 -3.828 1 97.88 21 PRO B N 1
ATOM 1580 C CA . PRO B 1 21 ? 5.449 7.84 -2.654 1 97.88 21 PRO B CA 1
ATOM 1581 C C . PRO B 1 21 ? 6.637 6.883 -2.602 1 97.88 21 PRO B C 1
ATOM 1583 O O . PRO B 1 21 ? 6.469 5.668 -2.738 1 97.88 21 PRO B O 1
ATOM 1586 N N . ARG B 1 22 ? 7.781 7.434 -2.447 1 96.94 22 ARG B N 1
ATOM 1587 C CA . ARG B 1 22 ? 9.039 6.711 -2.285 1 96.94 22 ARG B CA 1
ATOM 1588 C C . ARG B 1 22 ? 9.828 7.246 -1.097 1 96.94 22 ARG B C 1
ATOM 1590 O O . ARG B 1 22 ? 9.648 8.398 -0.689 1 96.94 22 ARG B O 1
ATOM 1597 N N . PRO B 1 23 ? 10.695 6.367 -0.556 1 96.12 23 PRO B N 1
ATOM 1598 C CA . PRO B 1 23 ? 11.516 6.891 0.541 1 96.12 23 PRO B CA 1
ATOM 1599 C C . PRO B 1 23 ? 12.477 7.984 0.086 1 96.12 23 PRO B C 1
ATOM 1601 O O . PRO B 1 23 ? 12.883 8.008 -1.078 1 96.12 23 PRO B O 1
ATOM 1604 N N . ASN B 1 24 ? 12.75 8.938 0.979 1 96.19 24 ASN B N 1
ATOM 1605 C CA . ASN B 1 24 ? 13.766 9.969 0.836 1 96.19 24 ASN B CA 1
ATOM 1606 C C . ASN B 1 24 ? 13.367 11.016 -0.2 1 96.19 24 ASN B C 1
ATOM 1608 O O . ASN B 1 24 ? 14.211 11.523 -0.937 1 96.19 24 ASN B O 1
ATOM 1612 N N . GLN B 1 25 ? 12.141 11.234 -0.356 1 96.88 25 GLN B N 1
ATOM 1613 C CA . GLN B 1 25 ? 11.578 12.352 -1.117 1 96.88 25 GLN B CA 1
ATOM 1614 C C . GLN B 1 25 ? 10.688 13.227 -0.238 1 96.88 25 GLN B C 1
ATOM 1616 O O . GLN B 1 25 ? 10.25 12.797 0.83 1 96.88 25 GLN B O 1
ATOM 1621 N N . THR B 1 26 ? 10.586 14.445 -0.631 1 96.69 26 THR B N 1
ATOM 1622 C CA . THR B 1 26 ? 9.773 15.375 0.14 1 96.69 26 THR B CA 1
ATOM 1623 C C . THR B 1 26 ? 8.43 15.609 -0.537 1 96.69 26 THR B C 1
ATOM 1625 O O . THR B 1 26 ? 8.359 15.766 -1.757 1 96.69 26 THR B O 1
ATOM 1628 N N . TYR B 1 27 ? 7.395 15.633 0.293 1 97.19 27 TYR B N 1
ATOM 1629 C CA . TYR B 1 27 ? 6.051 15.734 -0.259 1 97.19 27 TYR B CA 1
ATOM 1630 C C . TYR B 1 27 ? 5.227 16.766 0.506 1 97.19 27 TYR B C 1
ATOM 1632 O O . TYR B 1 27 ? 5.465 17 1.692 1 97.19 27 TYR B O 1
ATOM 1640 N N . VAL B 1 28 ? 4.371 17.328 -0.255 1 96.81 28 VAL B N 1
ATOM 1641 C CA . VAL B 1 28 ? 3.145 17.859 0.334 1 96.81 28 VAL B CA 1
ATOM 1642 C C . VAL B 1 28 ? 2.016 16.844 0.165 1 96.81 28 VAL B C 1
ATOM 1644 O O . VAL B 1 28 ? 1.777 16.344 -0.938 1 96.81 28 VAL B O 1
ATOM 1647 N N . ILE B 1 29 ? 1.365 16.484 1.285 1 98 29 ILE B N 1
ATOM 1648 C CA . ILE B 1 29 ? 0.311 15.477 1.25 1 98 29 ILE B CA 1
ATOM 1649 C C . ILE B 1 29 ? -1.054 16.156 1.354 1 98 29 ILE B C 1
ATOM 1651 O O . ILE B 1 29 ? -1.368 16.781 2.371 1 98 29 ILE B O 1
ATOM 1655 N N . LEU B 1 30 ? -1.871 15.984 0.314 1 97.5 30 LEU B N 1
ATOM 1656 C CA . LEU B 1 30 ? -3.125 16.719 0.184 1 97.5 30 LEU B CA 1
ATOM 1657 C C . LEU B 1 30 ? -4.316 15.773 0.223 1 97.5 30 LEU B C 1
ATOM 1659 O O . LEU B 1 30 ? -4.27 14.68 -0.35 1 97.5 30 LEU B O 1
ATOM 1663 N N . ASP B 1 31 ? -5.367 16.266 0.903 1 97.75 31 ASP B N 1
ATOM 1664 C CA . ASP B 1 31 ? -6.676 15.664 0.653 1 97.75 31 ASP B CA 1
ATOM 1665 C C . ASP B 1 31 ? -7.164 15.984 -0.757 1 97.75 31 ASP B C 1
ATOM 1667 O O . ASP B 1 31 ? -7.43 17.141 -1.077 1 97.75 31 ASP B O 1
ATOM 1671 N N . ARG B 1 32 ? -7.363 15 -1.524 1 96.19 32 ARG B N 1
ATOM 1672 C CA . ARG B 1 32 ? -7.66 15.219 -2.936 1 96.19 32 ARG B CA 1
ATOM 1673 C C . ARG B 1 32 ? -8.984 15.961 -3.109 1 96.19 32 ARG B C 1
ATOM 1675 O O . ARG B 1 32 ? -9.141 16.75 -4.047 1 96.19 32 ARG B O 1
ATOM 1682 N N . SER B 1 33 ? -9.891 15.688 -2.27 1 94.69 33 SER B N 1
ATOM 1683 C CA . SER B 1 33 ? -11.219 16.266 -2.432 1 94.69 33 SER B CA 1
ATOM 1684 C C . SER B 1 33 ? -11.234 17.75 -2.059 1 94.69 33 SER B C 1
ATOM 1686 O O . SER B 1 33 ? -11.977 18.531 -2.645 1 94.69 33 SER B O 1
ATOM 1688 N N . SER B 1 34 ? -10.383 18.156 -1.14 1 93.81 34 SER B N 1
ATOM 1689 C CA . SER B 1 34 ? -10.445 19.516 -0.618 1 93.81 34 SER B CA 1
ATOM 1690 C C . SER B 1 34 ? -9.172 20.281 -0.917 1 93.81 34 SER B C 1
ATOM 1692 O O . SER B 1 34 ? -9.117 21.5 -0.743 1 93.81 34 SER B O 1
ATOM 1694 N N . ASP B 1 35 ? -8.117 19.594 -1.28 1 93.19 35 ASP B N 1
ATOM 1695 C CA . ASP B 1 35 ? -6.781 20.141 -1.492 1 93.19 35 ASP B CA 1
ATOM 1696 C C . ASP B 1 35 ? -6.172 20.625 -0.177 1 93.19 35 ASP B C 1
ATOM 1698 O O . ASP B 1 35 ? -5.199 21.375 -0.177 1 93.19 35 ASP B O 1
ATOM 1702 N N . ALA B 1 36 ? -6.777 20.219 0.918 1 95.94 36 ALA B N 1
ATOM 1703 C CA . ALA B 1 36 ? -6.188 20.562 2.209 1 95.94 36 ALA B CA 1
ATOM 1704 C C . ALA B 1 36 ? -4.922 19.75 2.469 1 95.94 36 ALA B C 1
ATOM 1706 O O . ALA B 1 36 ? -4.895 18.531 2.238 1 95.94 36 ALA B O 1
ATOM 1707 N N . ALA B 1 37 ? -3.885 20.391 2.938 1 96.88 37 ALA B N 1
ATOM 1708 C CA . ALA B 1 37 ? -2.59 19.766 3.188 1 96.88 37 ALA B CA 1
ATOM 1709 C C . ALA B 1 37 ? -2.455 19.359 4.652 1 96.88 37 ALA B C 1
ATOM 1711 O O . ALA B 1 37 ? -2.9 20.078 5.551 1 96.88 37 ALA B O 1
ATOM 1712 N N . ILE B 1 38 ? -1.815 18.188 4.887 1 97.94 38 ILE B N 1
ATOM 1713 C CA . ILE B 1 38 ? -1.387 17.875 6.242 1 97.94 38 ILE B CA 1
ATOM 1714 C C . ILE B 1 38 ? -0.269 18.812 6.668 1 97.94 38 ILE B C 1
ATOM 1716 O O . ILE B 1 38 ? 0.815 18.812 6.082 1 97.94 38 ILE B O 1
ATOM 1720 N N . ALA B 1 39 ? -0.557 19.594 7.656 1 96.81 39 ALA B N 1
ATOM 1721 C CA . ALA B 1 39 ? 0.387 20.625 8.07 1 96.81 39 ALA B CA 1
ATOM 1722 C C . ALA B 1 39 ? 0.516 20.688 9.586 1 96.81 39 ALA B C 1
ATOM 1724 O O . ALA B 1 39 ? -0.303 20.109 10.305 1 96.81 39 ALA B O 1
ATOM 1725 N N . ILE B 1 40 ? 1.602 21.281 9.984 1 95.5 40 ILE B N 1
ATOM 1726 C CA . ILE B 1 40 ? 1.806 21.625 11.383 1 95.5 40 ILE B CA 1
ATOM 1727 C C . ILE B 1 40 ? 1.586 23.125 11.586 1 95.5 40 ILE B C 1
ATOM 1729 O O . ILE B 1 40 ? 2.262 23.938 10.969 1 95.5 40 ILE B O 1
ATOM 1733 N N . PHE B 1 41 ? 0.609 23.469 12.391 1 89.56 41 PHE B N 1
ATOM 1734 C CA . PHE B 1 41 ? 0.325 24.844 12.773 1 89.56 41 PHE B CA 1
ATOM 1735 C C . PHE B 1 41 ? 0.3 24.984 14.289 1 89.56 41 PHE B C 1
ATOM 1737 O O . PHE B 1 41 ? -0.459 24.297 14.969 1 89.56 41 PHE B O 1
ATOM 1744 N N . GLU B 1 42 ? 1.165 25.781 14.719 1 86.94 42 GLU B N 1
ATOM 1745 C CA . GLU B 1 42 ? 1.297 25.984 16.156 1 86.94 42 GLU B CA 1
ATOM 1746 C C . GLU B 1 42 ? 1.531 24.672 16.891 1 86.94 42 GLU B C 1
ATOM 1748 O O . GLU B 1 42 ? 0.881 24.391 17.906 1 86.94 42 GLU B O 1
ATOM 1753 N N . GLY B 1 43 ? 2.287 23.812 16.344 1 89.25 43 GLY B N 1
ATOM 1754 C CA . GLY B 1 43 ? 2.723 22.578 16.969 1 89.25 43 GLY B CA 1
ATOM 1755 C C . GLY B 1 43 ? 1.707 21.453 16.859 1 89.25 43 GLY B C 1
ATOM 1756 O O . GLY B 1 43 ? 1.94 20.344 17.344 1 89.25 43 GLY B O 1
ATOM 1757 N N . LYS B 1 44 ? 0.617 21.719 16.156 1 93.69 44 LYS B N 1
ATOM 1758 C CA . LYS B 1 44 ? -0.442 20.719 16.031 1 93.69 44 LYS B CA 1
ATOM 1759 C C . LYS B 1 44 ? -0.662 20.312 14.586 1 93.69 44 LYS B C 1
ATOM 1761 O O . LYS B 1 44 ? -0.572 21.141 13.68 1 93.69 44 LYS B O 1
ATOM 1766 N N . ILE B 1 45 ? -0.961 19.047 14.422 1 97.19 45 ILE B N 1
ATOM 1767 C CA . ILE B 1 45 ? -1.291 18.547 13.086 1 97.19 45 ILE B CA 1
ATOM 1768 C C . ILE B 1 45 ? -2.674 19.047 12.68 1 97.19 45 ILE B C 1
ATOM 1770 O O . ILE B 1 45 ? -3.635 18.938 13.445 1 97.19 45 ILE B O 1
ATOM 1774 N N . ARG B 1 46 ? -2.762 19.656 11.5 1 95.69 46 ARG B N 1
ATOM 1775 C CA . ARG B 1 46 ? -4.035 20.109 10.961 1 95.69 46 ARG B CA 1
ATOM 1776 C C . ARG B 1 46 ? -4.059 20 9.438 1 95.69 46 ARG B C 1
ATOM 1778 O O . ARG B 1 46 ? -3.01 19.875 8.805 1 95.69 46 ARG B O 1
ATOM 1785 N N . LEU B 1 47 ? -5.281 19.969 8.961 1 97.06 47 LEU B N 1
ATOM 1786 C CA . LEU B 1 47 ? -5.473 20.094 7.52 1 97.06 47 LEU B CA 1
ATOM 1787 C C . LEU B 1 47 ? -5.676 21.547 7.125 1 97.06 47 LEU B C 1
ATOM 1789 O O . LEU B 1 47 ? -6.574 22.219 7.641 1 97.06 47 LEU B O 1
ATOM 1793 N N . GLU B 1 48 ? -4.75 22 6.293 1 94.5 48 GLU B N 1
ATOM 1794 C CA . GLU B 1 48 ? -4.773 23.406 5.902 1 94.5 48 GLU B CA 1
ATOM 1795 C C . GLU B 1 48 ? -5.012 23.562 4.402 1 94.5 48 GLU B C 1
ATOM 1797 O O . GLU B 1 48 ? -4.258 23.016 3.592 1 94.5 48 GLU B O 1
ATOM 1802 N N . ARG B 1 49 ? -5.988 24.281 4.043 1 91.19 49 ARG B N 1
ATOM 1803 C CA . ARG B 1 49 ? -6.359 24.453 2.645 1 91.19 49 ARG B CA 1
ATOM 1804 C C . ARG B 1 49 ? -5.48 25.516 1.977 1 91.19 49 ARG B C 1
ATOM 1806 O O . ARG B 1 49 ? -5.25 25.453 0.767 1 91.19 49 ARG B O 1
ATOM 1813 N N . ASP B 1 50 ? -5.062 26.453 2.74 1 87.38 50 ASP B N 1
ATOM 1814 C CA . ASP B 1 50 ? -4.18 27.484 2.225 1 87.38 50 ASP B CA 1
ATOM 1815 C C . ASP B 1 50 ? -2.715 27.156 2.52 1 87.38 50 ASP B C 1
ATOM 1817 O O . ASP B 1 50 ? -2.215 27.453 3.605 1 87.38 50 ASP B O 1
ATOM 1821 N N . ILE B 1 51 ? -2.131 26.594 1.612 1 82.69 51 ILE B N 1
ATOM 1822 C CA . ILE B 1 51 ? -0.754 26.156 1.78 1 82.69 51 ILE B CA 1
ATOM 1823 C C . ILE B 1 51 ? 0.148 27.344 2.084 1 82.69 51 ILE B C 1
ATOM 1825 O O . ILE B 1 51 ? 1.122 27.219 2.83 1 82.69 51 ILE B O 1
ATOM 1829 N N . GLY B 1 52 ? -0.13 28.516 1.51 1 78.38 52 GLY B N 1
ATOM 1830 C CA . GLY B 1 52 ? 0.635 29.719 1.784 1 78.38 52 GLY B CA 1
ATOM 1831 C C . GLY B 1 52 ? 0.598 30.125 3.244 1 78.38 52 GLY B C 1
ATOM 1832 O O . GLY B 1 52 ? 1.499 30.828 3.723 1 78.38 52 GLY B O 1
ATOM 1833 N N . ARG B 1 53 ? -0.376 29.75 3.863 1 75.94 53 ARG B N 1
ATOM 1834 C CA . ARG B 1 53 ? -0.553 30.094 5.27 1 75.94 53 ARG B CA 1
ATOM 1835 C C . ARG B 1 53 ? -0.314 28.891 6.168 1 75.94 53 ARG B C 1
ATOM 1837 O O . ARG B 1 53 ? -0.467 28.969 7.387 1 75.94 53 ARG B O 1
ATOM 1844 N N . ALA B 1 54 ? 0.007 27.859 5.367 1 69.44 54 ALA B N 1
ATOM 1845 C CA . ALA B 1 54 ? 0.19 26.625 6.137 1 69.44 54 ALA B CA 1
ATOM 1846 C C . ALA B 1 54 ? 1.513 26.656 6.898 1 69.44 54 ALA B C 1
ATOM 1848 O O . ALA B 1 54 ? 2.508 27.188 6.406 1 69.44 54 ALA B O 1
ATOM 1849 N N . GLY B 1 55 ? 1.532 26.516 8.156 1 80.38 55 GLY B N 1
ATOM 1850 C CA . GLY B 1 55 ? 2.814 26.25 8.789 1 80.38 55 GLY B CA 1
ATOM 1851 C C . GLY B 1 55 ? 3.67 25.266 8 1 80.38 55 GLY B C 1
ATOM 1852 O O . GLY B 1 55 ? 3.699 25.312 6.77 1 80.38 55 GLY B O 1
ATOM 1853 N N . ASN B 1 56 ? 4.418 24.5 8.617 1 92.44 56 ASN B N 1
ATOM 1854 C CA . ASN B 1 56 ? 5.242 23.484 7.969 1 92.44 56 ASN B CA 1
ATOM 1855 C C . ASN B 1 56 ? 4.395 22.344 7.41 1 92.44 56 ASN B C 1
ATOM 1857 O O . ASN B 1 56 ? 3.631 21.719 8.141 1 92.44 56 ASN B O 1
ATOM 1861 N N . CYS B 1 57 ? 4.457 22.125 6.074 1 95.25 57 CYS B N 1
ATOM 1862 C CA . CYS B 1 57 ? 3.674 21.062 5.457 1 95.25 57 CYS B CA 1
ATOM 1863 C C . CYS B 1 57 ? 4.531 20.234 4.5 1 95.25 57 CYS B C 1
ATOM 1865 O O . CYS B 1 57 ? 4.016 19.641 3.557 1 95.25 57 CYS B O 1
ATOM 1867 N N . TYR B 1 58 ? 5.871 20.25 4.73 1 95.31 58 TYR B N 1
ATOM 1868 C CA . TYR B 1 58 ? 6.793 19.453 3.941 1 95.31 58 TYR B CA 1
ATOM 1869 C C . TYR B 1 58 ? 7.242 18.219 4.715 1 95.31 58 TYR B C 1
ATOM 1871 O O . TYR B 1 58 ? 7.805 18.328 5.809 1 95.31 58 TYR B O 1
ATOM 1879 N N . TRP B 1 59 ? 6.938 17.094 4.129 1 97.25 59 TRP B N 1
ATOM 1880 C CA . TRP B 1 59 ? 7.18 15.812 4.766 1 97.25 59 TRP B CA 1
ATOM 1881 C C . TRP B 1 59 ? 8.203 15 3.982 1 97.25 59 TRP B C 1
ATOM 1883 O O . TRP B 1 59 ? 7.969 14.648 2.822 1 97.25 59 TRP B O 1
ATOM 1893 N N . GLN B 1 60 ? 9.312 14.781 4.547 1 97.94 60 GLN B N 1
ATOM 1894 C CA . GLN B 1 60 ? 10.281 13.867 3.957 1 97.94 60 GLN B CA 1
ATOM 1895 C C . GLN B 1 60 ? 9.938 12.414 4.277 1 97.94 60 GLN B C 1
ATOM 1897 O O . GLN B 1 60 ? 9.773 12.055 5.445 1 97.94 60 GLN B O 1
ATOM 1902 N N . SER B 1 61 ? 9.797 11.625 3.248 1 98.12 61 SER B N 1
ATOM 1903 C CA . SER B 1 61 ? 9.469 10.219 3.445 1 98.12 61 SER B CA 1
ATOM 1904 C C . SER B 1 61 ? 10.711 9.398 3.779 1 98.12 61 SER B C 1
ATOM 1906 O O . SER B 1 61 ? 11.797 9.68 3.268 1 98.12 61 SER B O 1
ATOM 1908 N N . VAL B 1 62 ? 10.508 8.445 4.668 1 98.19 62 VAL B N 1
ATOM 1909 C CA . VAL B 1 62 ? 11.523 7.473 5.047 1 98.19 62 VAL B CA 1
ATOM 1910 C C . VAL B 1 62 ? 10.922 6.07 5.039 1 98.19 62 VAL B C 1
ATOM 1912 O O . VAL B 1 62 ? 9.703 5.91 4.91 1 98.19 62 VAL B O 1
ATOM 1915 N N . GLU B 1 63 ? 11.773 5.09 5.082 1 97.62 63 GLU B N 1
ATOM 1916 C CA . GLU B 1 63 ? 11.289 3.719 5.195 1 97.62 63 GLU B CA 1
ATOM 1917 C C . GLU B 1 63 ? 12.094 2.928 6.219 1 97.62 63 GLU B C 1
ATOM 1919 O O . GLU B 1 63 ? 13.32 3.043 6.273 1 97.62 63 GLU B O 1
ATOM 1924 N N . LYS B 1 64 ? 11.414 2.318 7.098 1 97 64 LYS B N 1
ATOM 1925 C CA . LYS B 1 64 ? 11.984 1.405 8.086 1 97 64 LYS B CA 1
ATOM 1926 C C . LYS B 1 64 ? 11.148 0.136 8.211 1 97 64 LYS B C 1
ATOM 1928 O O . LYS B 1 64 ? 9.938 0.203 8.43 1 97 64 LYS B O 1
ATOM 1933 N N . ASP B 1 65 ? 11.758 -1.037 8.023 1 96.69 65 ASP B N 1
ATOM 1934 C CA . ASP B 1 65 ? 11.117 -2.332 8.219 1 96.69 65 ASP B CA 1
ATOM 1935 C C . ASP B 1 65 ? 9.891 -2.482 7.324 1 96.69 65 ASP B C 1
ATOM 1937 O O . ASP B 1 65 ? 8.891 -3.08 7.723 1 96.69 65 ASP B O 1
ATOM 1941 N N . GLY B 1 66 ? 9.938 -1.807 6.156 1 97.25 66 GLY B N 1
ATOM 1942 C CA . GLY B 1 66 ? 8.883 -1.913 5.16 1 97.25 66 GLY B CA 1
ATOM 1943 C C . GLY B 1 66 ? 7.816 -0.847 5.305 1 97.25 66 GLY B C 1
ATOM 1944 O O . GLY B 1 66 ? 7.023 -0.622 4.387 1 97.25 66 GLY B O 1
ATOM 1945 N N . TRP B 1 67 ? 7.816 -0.155 6.43 1 98.44 67 TRP B N 1
ATOM 1946 C CA . TRP B 1 67 ? 6.844 0.896 6.699 1 98.44 67 TRP B CA 1
ATOM 1947 C C . TRP B 1 67 ? 7.379 2.26 6.277 1 98.44 67 TRP B C 1
ATOM 1949 O O . TRP B 1 67 ? 8.555 2.564 6.488 1 98.44 67 TRP B O 1
ATOM 1959 N N . MET B 1 68 ? 6.5 3.008 5.742 1 98.44 68 MET B N 1
ATOM 1960 C CA . MET B 1 68 ? 6.867 4.387 5.43 1 98.44 68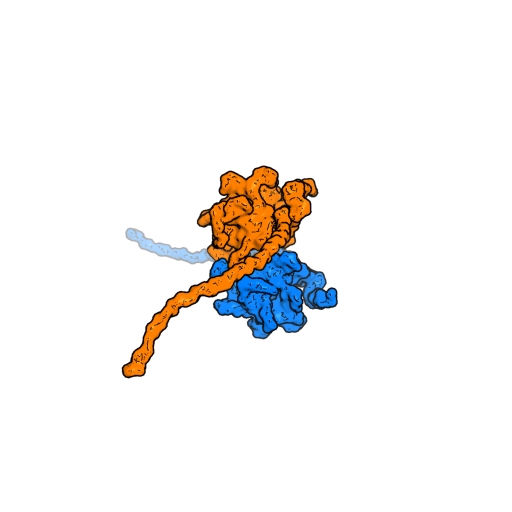 MET B CA 1
ATOM 1961 C C . MET B 1 68 ? 6.621 5.297 6.629 1 98.44 68 MET B C 1
ATOM 1963 O O . MET B 1 68 ? 5.758 5.016 7.461 1 98.44 68 MET B O 1
ATOM 1967 N N . GLY B 1 69 ? 7.445 6.301 6.738 1 98.69 69 GLY B N 1
ATOM 1968 C CA . GLY B 1 69 ? 7.289 7.398 7.68 1 98.69 69 GLY B CA 1
ATOM 1969 C C . GLY B 1 69 ? 7.461 8.766 7.039 1 98.69 69 GLY B C 1
ATOM 1970 O O . GLY B 1 69 ? 7.965 8.867 5.918 1 98.69 69 GLY B O 1
ATOM 1971 N N . PHE B 1 70 ? 6.988 9.758 7.734 1 98.69 70 PHE B N 1
ATOM 1972 C CA . PHE B 1 70 ? 7.039 11.125 7.223 1 98.69 70 PHE B CA 1
ATOM 1973 C C . PHE B 1 70 ? 7.59 12.078 8.273 1 98.69 70 PHE B C 1
ATOM 1975 O O . PHE B 1 70 ? 6.98 12.266 9.328 1 98.69 70 PHE B O 1
ATOM 1982 N N . ARG B 1 71 ? 8.688 12.617 7.902 1 98.25 71 ARG B N 1
ATOM 1983 C CA . ARG B 1 71 ? 9.383 13.523 8.805 1 98.25 71 ARG B CA 1
ATOM 1984 C C . ARG B 1 71 ? 9.266 14.969 8.32 1 98.25 71 ARG B C 1
ATOM 1986 O O . ARG B 1 71 ? 9.57 15.273 7.168 1 98.25 71 ARG B O 1
ATOM 1993 N N . GLU B 1 72 ? 8.758 15.82 9.203 1 96.25 72 GLU B N 1
ATOM 1994 C CA . GLU B 1 72 ? 8.695 17.219 8.797 1 96.25 72 GLU B CA 1
ATOM 1995 C C . GLU B 1 72 ? 10.094 17.828 8.703 1 96.25 72 GLU B C 1
ATOM 1997 O O . GLU B 1 72 ? 11.008 17.406 9.414 1 96.25 72 GLU B O 1
ATOM 2002 N N . THR B 1 73 ? 10.305 18.75 7.891 1 92.5 73 THR B N 1
ATOM 2003 C CA . THR B 1 73 ? 11.625 19.172 7.453 1 92.5 73 THR B CA 1
ATOM 2004 C C . THR B 1 73 ? 12.172 20.281 8.352 1 92.5 73 THR B C 1
ATOM 2006 O O . THR B 1 73 ? 13.344 20.641 8.258 1 92.5 73 THR B O 1
ATOM 2009 N N . GLU B 1 74 ? 11.492 20.859 9.281 1 90.5 74 GLU B N 1
ATOM 2010 C CA . GLU B 1 74 ? 11.969 21.969 10.102 1 90.5 74 GLU B CA 1
ATOM 2011 C C . GLU B 1 74 ? 12.602 21.469 11.398 1 90.5 74 GLU B C 1
ATOM 2013 O O . GLU B 1 74 ? 13.789 21.719 11.641 1 90.5 74 GLU B O 1
ATOM 2018 N N . LEU B 1 75 ? 11.859 20.719 12.141 1 92.75 75 LEU B N 1
ATOM 2019 C CA . LEU B 1 75 ? 12.359 20.203 13.414 1 92.75 75 LEU B CA 1
ATOM 2020 C C . LEU B 1 75 ? 12.664 18.719 13.336 1 92.75 75 LEU B C 1
ATOM 2022 O O . LEU B 1 75 ? 13.141 18.125 14.297 1 92.75 75 LEU B O 1
ATOM 2026 N N . GLU B 1 76 ? 12.383 18.031 12.188 1 95.62 76 GLU B N 1
ATOM 2027 C CA . GLU B 1 76 ? 12.68 16.641 11.883 1 95.62 76 GLU B CA 1
ATOM 2028 C C . GLU B 1 76 ? 11.922 15.695 12.812 1 95.62 76 GLU B C 1
ATOM 2030 O O . GLU B 1 76 ? 12.492 14.742 13.344 1 95.62 76 GLU B O 1
ATOM 2035 N N . ARG B 1 77 ? 10.688 16.109 13.07 1 97.12 77 ARG B N 1
ATOM 2036 C CA . ARG B 1 77 ? 9.781 15.266 13.836 1 97.12 77 ARG B CA 1
ATOM 2037 C C . ARG B 1 77 ? 8.898 14.43 12.914 1 97.12 77 ARG B C 1
ATOM 2039 O O . ARG B 1 77 ? 8.508 14.891 11.844 1 97.12 77 ARG B O 1
ATOM 2046 N N . TYR B 1 78 ? 8.594 13.266 13.406 1 98.25 78 TYR B N 1
ATOM 2047 C CA . TYR B 1 78 ? 7.863 12.328 12.555 1 98.25 78 TYR B CA 1
ATOM 2048 C C . TYR B 1 78 ? 6.359 12.469 12.758 1 98.25 78 TYR B C 1
ATOM 2050 O O . TYR B 1 78 ? 5.891 12.633 13.891 1 98.25 78 TYR B O 1
ATOM 2058 N N . LEU B 1 79 ? 5.668 12.5 11.625 1 98.62 79 LEU B N 1
ATOM 2059 C CA . LEU B 1 79 ? 4.219 12.344 11.688 1 98.62 79 LEU B CA 1
ATOM 2060 C C . LEU B 1 79 ? 3.85 11.008 12.32 1 98.62 79 LEU B C 1
ATOM 2062 O O . LEU B 1 79 ? 4.383 9.961 11.938 1 98.62 79 LEU B O 1
ATOM 2066 N N . GLY B 1 80 ? 2.955 10.984 13.242 1 98.44 80 GLY B N 1
ATOM 2067 C CA . GLY B 1 80 ? 2.455 9.797 13.922 1 98.44 80 GLY B CA 1
ATOM 2068 C C . GLY B 1 80 ? 1.259 10.086 14.812 1 98.44 80 GLY B C 1
ATOM 2069 O O . GLY B 1 80 ? 0.466 10.984 14.523 1 98.44 80 GLY B O 1
ATOM 2070 N N . HIS B 1 81 ? 1.01 9.195 15.672 1 98.38 81 HIS B N 1
ATOM 2071 C CA . HIS B 1 81 ? -0.105 9.367 16.594 1 98.38 81 HIS B CA 1
ATOM 2072 C C . HIS B 1 81 ? 0.28 8.938 18 1 98.38 81 HIS B C 1
ATOM 2074 O O . HIS B 1 81 ? 1.259 8.211 18.203 1 98.38 81 HIS B O 1
ATOM 2080 N N . ASP B 1 82 ? -0.376 9.469 18.969 1 96.81 82 ASP B N 1
ATOM 2081 C CA . ASP B 1 82 ? -0.152 9.031 20.344 1 96.81 82 ASP B CA 1
ATOM 2082 C C . ASP B 1 82 ? -0.972 7.785 20.672 1 96.81 82 ASP B C 1
ATOM 2084 O O . ASP B 1 82 ? -1.562 7.176 19.766 1 96.81 82 ASP B O 1
ATOM 2088 N N . PHE B 1 83 ? -0.941 7.363 21.859 1 95.12 83 PHE B N 1
ATOM 2089 C CA . PHE B 1 83 ? -1.596 6.137 22.297 1 95.12 83 PHE B CA 1
ATOM 2090 C C . PHE B 1 83 ? -3.092 6.184 22.016 1 95.12 83 PHE B C 1
ATOM 2092 O O . PHE B 1 83 ? -3.717 5.152 21.766 1 95.12 83 PHE B O 1
ATOM 2099 N N . TRP B 1 84 ? -3.723 7.391 21.984 1 95.12 84 TRP B N 1
ATOM 2100 C CA . TRP B 1 84 ? -5.16 7.57 21.797 1 95.12 84 TRP B CA 1
ATOM 2101 C C . TRP B 1 84 ? -5.477 7.91 20.344 1 95.12 84 TRP B C 1
ATOM 2103 O O . TRP B 1 84 ? -6.594 8.328 20.031 1 95.12 84 TRP B O 1
ATOM 2113 N N . TRP B 1 85 ? -4.574 7.875 19.391 1 96.75 85 TRP B N 1
ATOM 2114 C CA . TRP B 1 85 ? -4.703 8.039 17.953 1 96.75 85 TRP B CA 1
ATOM 2115 C C . TRP B 1 85 ? -4.898 9.508 17.578 1 96.75 85 TRP B C 1
ATOM 2117 O O . TRP B 1 85 ? -5.398 9.82 16.5 1 96.75 85 TRP B O 1
ATOM 2127 N N . LYS B 1 86 ? -4.516 10.297 18.594 1 96.94 86 LYS B N 1
ATOM 2128 C CA . LYS B 1 86 ? -4.348 11.695 18.188 1 96.94 86 LYS B CA 1
ATOM 2129 C C . LYS B 1 86 ? -3.061 11.891 17.406 1 96.94 86 LYS B C 1
ATOM 2131 O O . LYS B 1 86 ? -1.978 11.516 17.859 1 96.94 86 LYS B O 1
ATOM 2136 N N . PHE B 1 87 ? -3.193 12.492 16.25 1 98.44 87 PHE B N 1
ATOM 2137 C CA . PHE B 1 87 ? -2.027 12.656 15.383 1 98.44 87 PHE B CA 1
ATOM 2138 C C . PHE B 1 87 ? -1.147 13.797 15.875 1 98.44 87 PHE B C 1
ATOM 2140 O O . PHE B 1 87 ? -1.653 14.844 16.297 1 98.44 87 PHE B O 1
ATOM 2147 N N . THR B 1 88 ? 0.136 13.539 15.844 1 97.62 88 THR B N 1
ATOM 2148 C CA . THR B 1 88 ? 1.144 14.484 16.328 1 97.62 88 THR B CA 1
ATOM 2149 C C . THR B 1 88 ? 2.408 14.398 15.469 1 97.62 88 THR B C 1
ATOM 2151 O O . THR B 1 88 ? 2.543 13.492 14.641 1 97.62 88 THR B O 1
ATOM 2154 N N . ALA B 1 89 ? 3.24 15.383 15.609 1 96.94 89 ALA B N 1
ATOM 2155 C CA . ALA B 1 89 ? 4.594 15.367 15.07 1 96.94 89 ALA B CA 1
ATOM 2156 C C . ALA B 1 89 ? 5.629 15.633 16.156 1 96.94 89 ALA B C 1
ATOM 2158 O O . ALA B 1 89 ? 6.305 16.656 16.141 1 96.94 89 ALA B O 1
ATOM 2159 N N . GLU B 1 90 ? 5.77 14.625 17.031 1 95.19 90 GLU B N 1
ATOM 2160 C CA . GLU B 1 90 ? 6.598 14.859 18.219 1 95.19 90 GLU B CA 1
ATOM 2161 C C . GLU B 1 90 ? 7.777 13.891 18.266 1 95.19 90 GLU B C 1
ATOM 2163 O O . GLU B 1 90 ? 8.805 14.188 18.875 1 95.19 90 GLU B O 1
ATOM 2168 N N . SER B 1 91 ? 7.621 12.75 17.688 1 96.56 91 SER B N 1
ATOM 2169 C CA . SER B 1 91 ? 8.633 11.711 17.797 1 96.56 91 SER B CA 1
ATOM 2170 C C . SER B 1 91 ? 9.891 12.07 17 1 96.56 91 SER B C 1
ATOM 2172 O O . SER B 1 91 ? 9.797 12.586 15.883 1 96.56 91 SER B O 1
ATOM 2174 N N . THR B 1 92 ? 11.047 11.719 17.516 1 96.75 92 THR B N 1
ATOM 2175 C CA . THR B 1 92 ? 12.32 11.938 16.844 1 96.75 92 THR B CA 1
ATOM 2176 C C . THR B 1 92 ? 12.781 10.656 16.141 1 96.75 92 THR B C 1
ATOM 2178 O O . THR B 1 92 ? 13.781 10.664 15.414 1 96.75 92 THR B O 1
ATOM 2181 N N . GLU B 1 93 ? 12.055 9.617 16.359 1 97.31 93 GLU B N 1
ATOM 2182 C CA . GLU B 1 93 ? 12.391 8.336 15.75 1 97.31 93 GLU B CA 1
ATOM 2183 C C . GLU B 1 93 ? 11.211 7.766 14.961 1 97.31 93 GLU B C 1
ATOM 2185 O O . GLU B 1 93 ? 10.055 7.938 15.359 1 97.31 93 GLU B O 1
ATOM 2190 N N . HIS B 1 94 ? 11.562 7.145 13.945 1 97.19 94 HIS B N 1
ATOM 2191 C CA . HIS B 1 94 ? 10.562 6.441 13.156 1 97.19 94 HIS B CA 1
ATOM 2192 C C . HIS B 1 94 ? 10.227 5.086 13.773 1 97.19 94 HIS B C 1
ATOM 2194 O O . HIS B 1 94 ? 11.062 4.188 13.805 1 97.19 94 HIS B O 1
ATOM 2200 N N . GLY B 1 95 ? 9 4.938 14.297 1 95.94 95 GLY B N 1
ATOM 2201 C CA . GLY B 1 95 ? 8.57 3.721 14.969 1 95.94 95 GLY B CA 1
ATOM 2202 C C . GLY B 1 95 ? 7.117 3.379 14.703 1 95.94 95 GLY B C 1
ATOM 2203 O O . GLY B 1 95 ? 6.488 3.959 13.812 1 95.94 95 GLY B O 1
ATOM 2204 N N . GLU B 1 96 ? 6.578 2.488 15.453 1 95.88 96 GLU B N 1
ATOM 2205 C CA . GLU B 1 96 ? 5.281 1.859 15.219 1 95.88 96 GLU B CA 1
ATOM 2206 C C . GLU B 1 96 ? 4.172 2.902 15.125 1 95.88 96 GLU B C 1
ATOM 2208 O O . GLU B 1 96 ? 3.271 2.787 14.289 1 95.88 96 GLU B O 1
ATOM 2213 N N . TYR B 1 97 ? 4.277 3.977 15.922 1 97.12 97 TYR B N 1
ATOM 2214 C CA . TYR B 1 97 ? 3.238 5 15.945 1 97.12 97 TYR B CA 1
ATOM 2215 C C . TYR B 1 97 ? 3.326 5.902 14.727 1 97.12 97 TYR B C 1
ATOM 2217 O O . TYR B 1 97 ? 2.436 6.719 14.484 1 97.12 97 TYR B O 1
ATOM 2225 N N . GLY B 1 98 ? 4.441 5.793 13.93 1 98.5 98 GLY B N 1
ATOM 2226 C CA . GLY B 1 98 ? 4.637 6.605 12.742 1 98.5 98 GLY B CA 1
ATOM 2227 C C . GLY B 1 98 ? 4.727 5.785 11.469 1 98.5 98 GLY B C 1
ATOM 2228 O O . GLY B 1 98 ? 5.23 6.262 10.445 1 98.5 98 GLY B O 1
ATOM 2229 N N . TYR B 1 99 ? 4.281 4.477 11.578 1 98.5 99 TYR B N 1
ATOM 2230 C CA . TYR B 1 99 ? 4.285 3.58 10.43 1 98.5 99 TYR B CA 1
ATOM 2231 C C . TYR B 1 99 ? 3.094 3.859 9.516 1 98.5 99 TYR B C 1
ATOM 2233 O O . TYR B 1 99 ? 1.97 4.039 9.992 1 98.5 99 TYR B O 1
ATOM 2241 N N . PHE B 1 100 ? 3.328 3.922 8.211 1 98.75 100 PHE B N 1
ATOM 2242 C CA . PHE B 1 100 ? 2.281 4.094 7.211 1 98.75 100 PHE B CA 1
ATOM 2243 C C . PHE B 1 100 ? 2.545 3.221 5.992 1 98.75 100 PHE B C 1
ATOM 2245 O O . PHE B 1 100 ? 3.686 2.82 5.742 1 98.75 100 PHE B O 1
ATOM 2252 N N . VAL B 1 101 ? 1.551 2.975 5.312 1 98.38 101 VAL B N 1
ATOM 2253 C CA . VAL B 1 101 ? 1.678 2.395 3.98 1 98.38 101 VAL B CA 1
ATOM 2254 C C . VAL B 1 101 ? 0.679 3.057 3.033 1 98.38 101 VAL B C 1
ATOM 2256 O O . VAL B 1 101 ? -0.53 3.029 3.279 1 98.38 101 VAL B O 1
ATOM 2259 N N . PRO B 1 102 ? 1.147 3.742 2.037 1 98.62 102 PRO B N 1
ATOM 2260 C CA . PRO B 1 102 ? 0.245 4.258 1.005 1 98.62 102 PRO B CA 1
ATOM 2261 C C . PRO B 1 102 ? -0.226 3.172 0.039 1 98.62 102 PRO B C 1
ATOM 2263 O O . PRO B 1 102 ? 0.593 2.434 -0.513 1 98.62 102 PRO B O 1
ATOM 2266 N N . ARG B 1 103 ? -1.494 3.055 -0.098 1 98.38 103 ARG B N 1
ATOM 2267 C CA . ARG B 1 103 ? -2.104 2.131 -1.05 1 98.38 103 ARG B CA 1
ATOM 2268 C C . ARG B 1 103 ? -2.826 2.885 -2.16 1 98.38 103 ARG B C 1
ATOM 2270 O O . ARG B 1 103 ? -3.66 3.752 -1.887 1 98.38 103 ARG B O 1
ATOM 2277 N N . ARG B 1 104 ? -2.486 2.566 -3.408 1 98.38 104 ARG B N 1
ATOM 2278 C CA . ARG B 1 104 ? -3.047 3.277 -4.555 1 98.38 104 ARG B CA 1
ATOM 2279 C C . ARG B 1 104 ? -4.562 3.131 -4.598 1 98.38 104 ARG B C 1
ATOM 2281 O O . ARG B 1 104 ? -5.094 2.045 -4.359 1 98.38 104 ARG B O 1
ATOM 2288 N N . HIS B 1 105 ? -5.262 4.215 -4.812 1 97.31 105 HIS B N 1
ATOM 2289 C CA . HIS B 1 105 ? -6.707 4.238 -5.023 1 97.31 105 HIS B CA 1
ATOM 2290 C C . HIS B 1 105 ? -7.051 4.105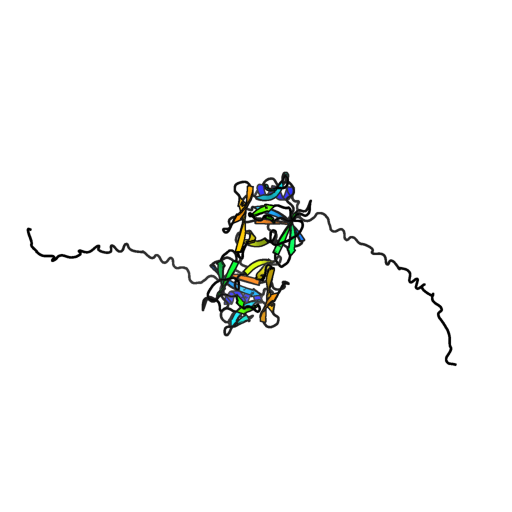 -6.5 1 97.31 105 HIS B C 1
ATOM 2292 O O . HIS B 1 105 ? -6.348 4.645 -7.359 1 97.31 105 HIS B O 1
ATOM 2298 N N . PRO B 1 106 ? -8.125 3.479 -6.816 1 92.69 106 PRO B N 1
ATOM 2299 C CA . PRO B 1 106 ? -8.469 3.271 -8.227 1 92.69 106 PRO B CA 1
ATOM 2300 C C . PRO B 1 106 ? -8.695 4.582 -8.977 1 92.69 106 PRO B C 1
ATOM 2302 O O . PRO B 1 106 ? -8.414 4.668 -10.172 1 92.69 106 PRO B O 1
ATOM 2305 N N . ASP B 1 107 ? -9.164 5.59 -8.281 1 93.06 107 ASP B N 1
ATOM 2306 C CA . ASP B 1 107 ? -9.484 6.859 -8.93 1 93.06 107 ASP B CA 1
ATOM 2307 C C . ASP B 1 107 ? -8.305 7.824 -8.852 1 93.06 107 ASP B C 1
ATOM 2309 O O . ASP B 1 107 ? -8.453 9.016 -9.133 1 93.06 107 ASP B O 1
ATOM 2313 N N . GLY B 1 108 ? -7.246 7.348 -8.469 1 95.38 108 GLY B N 1
ATOM 2314 C CA . GLY B 1 108 ? -6.09 8.211 -8.289 1 95.38 108 GLY B CA 1
ATOM 2315 C C . GLY B 1 108 ? -5.812 8.547 -6.836 1 95.38 108 GLY B C 1
ATOM 2316 O O . GLY B 1 108 ? -6.711 8.477 -5.996 1 95.38 108 GLY B O 1
ATOM 2317 N N . GLY B 1 109 ? -4.555 8.852 -6.594 1 98 109 GLY B N 1
ATOM 2318 C CA . GLY B 1 109 ? -4.164 9.109 -5.219 1 98 109 GLY B CA 1
ATOM 2319 C C . GLY B 1 109 ? -3.975 7.848 -4.402 1 98 109 GLY B C 1
ATOM 2320 O O . GLY B 1 109 ? -3.732 6.773 -4.957 1 98 109 GLY B O 1
ATOM 2321 N N . TYR B 1 110 ? -4.012 8.055 -3.068 1 98.62 110 TYR B N 1
ATOM 2322 C CA . TYR B 1 110 ? -3.645 6.949 -2.193 1 98.62 110 TYR B CA 1
ATOM 2323 C C . TYR B 1 110 ? -4.531 6.914 -0.954 1 98.62 110 TYR B C 1
ATOM 2325 O O . TYR B 1 110 ? -4.961 7.961 -0.463 1 98.62 110 TYR B O 1
ATOM 2333 N N . GLU B 1 111 ? -4.836 5.734 -0.586 1 98.44 111 GLU B N 1
ATOM 2334 C CA . GLU B 1 111 ? -5.227 5.539 0.807 1 98.44 111 GLU B CA 1
ATOM 2335 C C . GLU B 1 111 ? -4.004 5.438 1.714 1 98.44 111 GLU B C 1
ATOM 2337 O O . GLU B 1 111 ? -3.045 4.734 1.396 1 98.44 111 GLU B O 1
ATOM 2342 N N . LEU B 1 112 ? -4.016 6.219 2.758 1 98.75 112 LEU B N 1
ATOM 2343 C CA . LEU B 1 112 ? -2.932 6.137 3.734 1 98.75 112 LEU B CA 1
ATOM 2344 C C . LEU B 1 112 ? -3.328 5.254 4.91 1 98.75 112 LEU B C 1
ATOM 2346 O O . LEU B 1 112 ? -4.262 5.574 5.648 1 98.75 112 LEU B O 1
ATOM 2350 N N . LEU B 1 113 ? -2.572 4.137 5.07 1 98.75 113 LEU B N 1
ATOM 2351 C CA . LEU B 1 113 ? -2.928 3.145 6.078 1 98.75 113 LEU B CA 1
ATOM 2352 C C . LEU B 1 113 ? -1.873 3.084 7.18 1 98.75 113 LEU B C 1
ATOM 2354 O O . LEU B 1 113 ? -0.684 3.277 6.914 1 98.75 113 LEU B O 1
ATOM 2358 N N . ALA B 1 114 ? -2.322 2.859 8.398 1 98.62 114 ALA B N 1
ATOM 2359 C CA . ALA B 1 114 ? -1.457 2.727 9.562 1 98.62 114 ALA B CA 1
ATOM 2360 C C . ALA B 1 114 ? -1.798 1.467 10.359 1 98.62 114 ALA B C 1
ATOM 2362 O O . ALA B 1 114 ? -2.973 1.126 10.523 1 98.62 114 ALA B O 1
ATOM 2363 N N . PRO B 1 115 ? -0.798 0.823 10.875 1 98.12 115 PRO B N 1
ATOM 2364 C CA . PRO B 1 115 ? -1.052 -0.425 11.594 1 98.12 115 PRO B CA 1
ATOM 2365 C C . PRO B 1 115 ? -1.572 -0.189 13.016 1 98.12 115 PRO B C 1
ATOM 2367 O O . PRO B 1 115 ? -1.154 0.762 13.68 1 98.12 115 PRO B O 1
ATOM 2370 N N . SER B 1 116 ? -2.52 -0.96 13.422 1 96.44 116 SER B N 1
ATOM 2371 C CA . SER B 1 116 ? -3.059 -0.961 14.781 1 96.44 116 SER B CA 1
ATOM 2372 C C . SER B 1 116 ? -3.553 -2.35 15.172 1 96.44 116 SER B C 1
ATOM 2374 O O . SER B 1 116 ? -4.527 -2.85 14.609 1 96.44 116 SER B O 1
ATOM 2376 N N . LEU B 1 117 ? -2.924 -3.006 16.125 1 92.94 117 LEU B N 1
ATOM 2377 C CA . LEU B 1 117 ? -3.363 -4.262 16.719 1 92.94 117 LEU B CA 1
ATOM 2378 C C . LEU B 1 117 ? -3.693 -5.289 15.633 1 92.94 117 LEU B C 1
ATOM 2380 O O . LEU B 1 117 ? -4.77 -5.887 15.648 1 92.94 117 LEU B O 1
ATOM 2384 N N . GLY B 1 118 ? -2.93 -5.414 14.711 1 93.69 118 GLY B N 1
ATOM 2385 C CA . GLY B 1 118 ? -3.07 -6.449 13.703 1 93.69 118 GLY B CA 1
ATOM 2386 C C . GLY B 1 118 ? -3.898 -6.012 12.508 1 93.69 118 GLY B C 1
ATOM 2387 O O . GLY B 1 118 ? -4.047 -6.762 11.539 1 93.69 118 GLY B O 1
ATOM 2388 N N . LYS B 1 119 ? -4.477 -4.801 12.562 1 97 119 LYS B N 1
ATOM 2389 C CA . LYS B 1 119 ? -5.262 -4.242 11.461 1 97 119 LYS B CA 1
ATOM 2390 C C . LYS B 1 119 ? -4.551 -3.047 10.836 1 97 119 LYS B C 1
ATOM 2392 O O . LYS B 1 119 ? -3.531 -2.582 11.344 1 97 119 LYS B O 1
ATOM 2397 N N . LEU B 1 120 ? -5.039 -2.691 9.727 1 98.25 120 LEU B N 1
ATOM 2398 C CA . LEU B 1 120 ? -4.664 -1.42 9.117 1 98.25 120 LEU B CA 1
ATOM 2399 C C . LEU B 1 120 ? -5.82 -0.429 9.172 1 98.25 120 LEU B C 1
ATOM 2401 O O . LEU B 1 120 ? -6.922 -0.726 8.695 1 98.25 120 LEU B O 1
ATOM 2405 N N . LEU B 1 121 ? -5.551 0.701 9.766 1 98.5 121 LEU B N 1
ATOM 2406 C CA . LEU B 1 121 ? -6.539 1.773 9.812 1 98.5 121 LEU B CA 1
ATOM 2407 C C . LEU B 1 121 ? -6.262 2.824 8.742 1 98.5 121 LEU B C 1
ATOM 2409 O O . LEU B 1 121 ? -5.105 3.043 8.367 1 98.5 121 LEU B O 1
ATOM 2413 N N . HIS B 1 122 ? -7.344 3.418 8.328 1 98.62 122 HIS B N 1
ATOM 2414 C CA . HIS B 1 122 ? -7.242 4.508 7.363 1 98.62 122 HIS B CA 1
ATOM 2415 C C . HIS B 1 122 ? -6.988 5.84 8.062 1 98.62 122 HIS B C 1
ATOM 2417 O O . HIS B 1 122 ? -7.684 6.188 9.016 1 98.62 122 HIS B O 1
ATOM 2423 N N . VAL B 1 123 ? -5.977 6.566 7.637 1 98.75 123 VAL B N 1
ATOM 2424 C CA . VAL B 1 123 ? -5.801 7.965 8.016 1 98.75 123 VAL B CA 1
ATOM 2425 C C . VAL B 1 123 ? -6.723 8.852 7.18 1 98.75 123 VAL B C 1
ATOM 2427 O O . VAL B 1 123 ? -6.621 8.875 5.953 1 98.75 123 VAL B O 1
ATOM 2430 N N . VAL B 1 124 ? -7.645 9.539 7.867 1 98.56 124 VAL B N 1
ATOM 2431 C CA . VAL B 1 124 ? -8.664 10.266 7.117 1 98.56 124 VAL B CA 1
ATOM 2432 C C . VAL B 1 124 ? -8.734 11.711 7.602 1 98.56 124 VAL B C 1
ATOM 2434 O O . VAL B 1 124 ? -8.273 12.023 8.703 1 98.56 124 VAL B O 1
ATOM 2437 N N . ALA B 1 125 ? -9.234 12.539 6.727 1 98.12 125 ALA B N 1
ATOM 2438 C CA . ALA B 1 125 ? -9.523 13.938 7.066 1 98.12 125 ALA B CA 1
ATOM 2439 C C . ALA B 1 125 ? -10.812 14.055 7.863 1 98.12 125 ALA B C 1
ATOM 2441 O O . ALA B 1 125 ? -11.875 13.617 7.402 1 98.12 125 ALA B O 1
ATOM 2442 N N . GLY B 1 126 ? -10.688 14.656 8.984 1 95.94 126 GLY B N 1
ATOM 2443 C CA . GLY B 1 126 ? -11.875 14.922 9.773 1 95.94 126 GLY B CA 1
ATOM 2444 C C . GLY B 1 126 ? -12.641 16.156 9.32 1 95.94 126 GLY B C 1
ATOM 2445 O O . GLY B 1 126 ? -12.07 17.031 8.656 1 95.94 126 GLY B O 1
ATOM 2446 N N . GLU B 1 127 ? -13.812 16.234 9.711 1 92.44 127 GLU B N 1
ATOM 2447 C CA . GLU B 1 127 ? -14.672 17.359 9.352 1 92.44 127 GLU B CA 1
ATOM 2448 C C . GLU B 1 127 ? -14.141 18.672 9.93 1 92.44 127 GLU B C 1
ATOM 2450 O O . GLU B 1 127 ? -14.312 19.734 9.336 1 92.44 127 GLU B O 1
ATOM 2455 N N . GLY B 1 128 ? -13.492 18.625 11.031 1 92 128 GLY B N 1
ATOM 2456 C CA . GLY B 1 128 ? -12.992 19.812 11.703 1 92 128 GLY B CA 1
ATOM 2457 C C . GLY B 1 128 ? -11.586 20.188 11.289 1 92 128 GLY B C 1
ATOM 2458 O O . GLY B 1 128 ? -10.961 21.062 11.891 1 92 128 GLY B O 1
ATOM 2459 N N . GLY B 1 129 ? -11.078 19.516 10.344 1 94.25 129 GLY B N 1
ATOM 2460 C CA . GLY B 1 129 ? -9.734 19.812 9.891 1 94.25 129 GLY B CA 1
ATOM 2461 C C . GLY B 1 129 ? -8.672 19.016 10.617 1 94.25 129 GLY B C 1
ATOM 2462 O O . GLY B 1 129 ? -7.477 19.312 10.508 1 94.25 129 GLY B O 1
ATOM 2463 N N . GLU B 1 130 ? -9.07 18.062 11.406 1 97 130 GLU B N 1
ATOM 2464 C CA . GLU B 1 130 ? -8.125 17.188 12.102 1 97 130 GLU B CA 1
ATOM 2465 C C . GLU B 1 130 ? -7.852 15.922 11.281 1 97 130 GLU B C 1
ATOM 2467 O O . GLU B 1 130 ? -8.609 15.594 10.367 1 97 130 GLU B O 1
ATOM 2472 N N . LEU B 1 131 ? -6.75 15.312 11.547 1 97.88 131 LEU B N 1
ATOM 2473 C CA . LEU B 1 131 ? -6.48 13.969 11.039 1 97.88 131 LEU B CA 1
ATOM 2474 C C . LEU B 1 131 ? -7.039 12.906 11.984 1 97.88 131 LEU B C 1
ATOM 2476 O O . LEU B 1 131 ? -6.938 13.039 13.203 1 97.88 131 LEU B O 1
ATOM 2480 N N . ARG B 1 132 ? -7.617 11.836 11.383 1 97.88 132 ARG B N 1
ATOM 2481 C CA . ARG B 1 132 ? -8.195 10.75 12.172 1 97.88 132 ARG B CA 1
ATOM 2482 C C . ARG B 1 132 ? -7.852 9.398 11.57 1 97.88 132 ARG B C 1
ATOM 2484 O O . ARG B 1 132 ? -7.461 9.312 10.398 1 97.88 132 ARG B O 1
ATOM 2491 N N . ALA B 1 133 ? -7.941 8.445 12.469 1 98.06 133 ALA B N 1
ATOM 2492 C CA . ALA B 1 133 ? -7.836 7.062 12.016 1 98.06 133 ALA B CA 1
ATOM 2493 C C . ALA B 1 133 ? -9.18 6.352 12.102 1 98.06 133 ALA B C 1
ATOM 2495 O O . ALA B 1 133 ? -9.891 6.473 13.109 1 98.06 133 ALA B O 1
ATOM 2496 N N . THR B 1 134 ? -9.539 5.672 11.008 1 97.94 134 THR B N 1
ATOM 2497 C CA . THR B 1 134 ? -10.805 4.941 10.969 1 97.94 134 THR B CA 1
ATOM 2498 C C . THR B 1 134 ? -10.617 3.58 10.305 1 97.94 134 THR B C 1
ATOM 2500 O O . THR B 1 134 ? -9.625 3.352 9.609 1 97.94 134 THR B O 1
ATOM 2503 N N . GLU B 1 135 ? -11.57 2.734 10.578 1 96.25 135 GLU B N 1
ATOM 2504 C CA . GLU B 1 135 ? -11.523 1.425 9.93 1 96.25 135 GLU B CA 1
ATOM 2505 C C . GLU B 1 135 ? -12 1.507 8.484 1 96.25 135 GLU B C 1
ATOM 2507 O O . GLU B 1 135 ? -11.547 0.741 7.633 1 96.25 13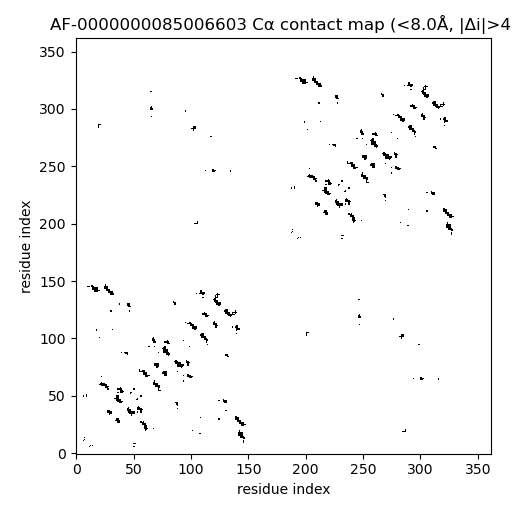5 GLU B O 1
ATOM 2512 N N . LYS B 1 136 ? -12.859 2.49 8.414 1 90.69 136 LYS B N 1
ATOM 2513 C CA . LYS B 1 136 ? -13.406 2.67 7.074 1 90.69 136 LYS B CA 1
ATOM 2514 C C . LYS B 1 136 ? -12.703 3.805 6.336 1 90.69 136 LYS B C 1
ATOM 2516 O O . LYS B 1 136 ? -12.359 4.824 6.941 1 90.69 136 LYS B O 1
ATOM 2521 N N . GLY B 1 137 ? -12.352 3.625 5.184 1 90.19 137 GLY B N 1
ATOM 2522 C CA . GLY B 1 137 ? -11.727 4.645 4.359 1 90.19 137 GLY B CA 1
ATOM 2523 C C . GLY B 1 137 ? -12.602 5.859 4.141 1 90.19 137 GLY B C 1
ATOM 2524 O O . GLY B 1 137 ? -13.555 6.09 4.891 1 90.19 137 GLY B O 1
ATOM 2525 N N . GLY B 1 138 ? -12.172 6.715 3.355 1 91.31 138 GLY B N 1
ATOM 2526 C CA . GLY B 1 138 ? -12.984 7.875 3.021 1 91.31 138 GLY B CA 1
ATOM 2527 C C . GLY B 1 138 ? -12.164 9.047 2.516 1 91.31 138 GLY B C 1
ATOM 2528 O O . GLY B 1 138 ? -12.719 10.023 1.998 1 91.31 138 GLY B O 1
ATOM 2529 N N . THR B 1 139 ? -10.938 9.055 2.758 1 97.88 139 THR B N 1
ATOM 2530 C CA . THR B 1 139 ? -10.055 10.109 2.26 1 97.88 139 THR B CA 1
ATOM 2531 C C . THR B 1 139 ? -9.023 9.539 1.29 1 97.88 139 THR B C 1
ATOM 2533 O O . THR B 1 139 ? -8.406 8.508 1.568 1 97.88 139 THR B O 1
ATOM 2536 N N . THR B 1 140 ? -8.945 10.102 0.137 1 98.38 140 THR B N 1
ATOM 2537 C CA . THR B 1 140 ? -7.875 9.828 -0.812 1 98.38 140 THR B CA 1
ATOM 2538 C C . THR B 1 140 ? -6.832 10.938 -0.791 1 98.38 140 THR B C 1
ATOM 2540 O O . THR B 1 140 ? -7.168 12.117 -0.956 1 98.38 140 THR B O 1
ATOM 2543 N N . TRP B 1 141 ? -5.574 10.523 -0.52 1 98.62 141 TRP B N 1
ATOM 2544 C CA . TRP B 1 141 ? -4.469 11.461 -0.374 1 98.62 141 TRP B CA 1
ATOM 2545 C C . TRP B 1 141 ? -3.674 11.57 -1.671 1 98.62 141 TRP B C 1
ATOM 2547 O O . TRP B 1 141 ? -3.494 10.578 -2.381 1 98.62 141 TRP B O 1
ATOM 2557 N N . GLU B 1 142 ? -3.279 12.758 -1.945 1 98.38 142 GLU B N 1
ATOM 2558 C CA . GLU B 1 142 ? -2.355 13 -3.051 1 98.38 142 GLU B CA 1
ATOM 2559 C C . GLU B 1 142 ? -0.963 13.352 -2.539 1 98.38 142 GLU B C 1
ATOM 2561 O O . GLU B 1 142 ? -0.819 14.211 -1.661 1 98.38 142 GLU B O 1
ATOM 2566 N N . PHE B 1 143 ? 0.052 12.664 -3.045 1 98.19 143 PHE B N 1
ATOM 2567 C CA . PHE B 1 143 ? 1.441 13.016 -2.771 1 98.19 143 PHE B CA 1
ATOM 2568 C C . PHE B 1 143 ? 1.998 13.914 -3.869 1 98.19 143 PHE B C 1
ATOM 2570 O O . PHE B 1 143 ? 2.137 13.492 -5.016 1 98.19 143 PHE B O 1
ATOM 2577 N N . VAL B 1 144 ? 2.26 15.148 -3.502 1 96.81 144 VAL B N 1
ATOM 2578 C CA . VAL B 1 144 ? 2.916 16.078 -4.41 1 96.81 144 VAL B CA 1
ATOM 2579 C C . VAL B 1 144 ? 4.406 16.172 -4.082 1 96.81 144 VAL B C 1
ATOM 2581 O O . VAL B 1 144 ? 4.789 16.672 -3.029 1 96.81 144 VAL B O 1
ATOM 2584 N N . ARG B 1 145 ? 5.188 15.648 -4.945 1 97.19 145 ARG B N 1
ATOM 2585 C CA . ARG B 1 145 ? 6.629 15.656 -4.723 1 97.19 145 ARG B CA 1
ATOM 2586 C C . ARG B 1 145 ? 7.215 17.031 -4.992 1 97.19 145 ARG B C 1
ATOM 2588 O O . ARG B 1 145 ? 6.93 17.656 -6.023 1 97.19 145 ARG B O 1
ATOM 2595 N N . VAL B 1 146 ? 7.977 17.484 -4.023 1 94.38 146 VAL B N 1
ATOM 2596 C CA . VAL B 1 146 ? 8.586 18.812 -4.176 1 94.38 146 VAL B CA 1
ATOM 2597 C C . VAL B 1 146 ? 10.109 18.672 -4.266 1 94.38 146 VAL B C 1
ATOM 2599 O O . VAL B 1 146 ? 10.703 17.844 -3.57 1 94.38 146 VAL B O 1
ATOM 2602 N N . ASP B 1 147 ? 10.75 19.125 -5.348 1 81.31 147 ASP B N 1
ATOM 2603 C CA . ASP B 1 147 ? 12.195 19.062 -5.523 1 81.31 147 ASP B CA 1
ATOM 2604 C C . ASP B 1 147 ? 12.914 19.969 -4.527 1 81.31 147 ASP B C 1
ATOM 2606 O O . ASP B 1 147 ? 12.453 21.078 -4.25 1 81.31 147 ASP B O 1
ATOM 2610 N N . ASP B 1 148 ? 13.609 19.359 -3.658 1 66.19 148 ASP B N 1
ATOM 2611 C CA . ASP B 1 148 ? 14.43 20.219 -2.805 1 66.19 148 ASP B CA 1
ATOM 2612 C C . ASP B 1 148 ? 15.258 21.188 -3.637 1 66.19 148 ASP B C 1
ATOM 2614 O O . ASP B 1 148 ? 15.883 20.797 -4.629 1 66.19 148 ASP B O 1
ATOM 2618 N N . GLY B 1 149 ? 14.75 22.25 -4.129 1 50.78 149 GLY B N 1
ATOM 2619 C CA . GLY B 1 149 ? 15.68 23.219 -4.691 1 50.78 149 GLY B CA 1
ATOM 2620 C C . GLY B 1 149 ? 17.125 22.969 -4.301 1 50.78 149 GLY B C 1
ATOM 2621 O O . GLY B 1 149 ? 18.016 23.734 -4.664 1 50.78 149 GLY B O 1
ATOM 2622 N N . ILE B 1 150 ? 17.359 22.438 -3.152 1 42.91 150 ILE B N 1
ATOM 2623 C CA . ILE B 1 150 ? 18.797 22.312 -2.91 1 42.91 150 ILE B CA 1
ATOM 2624 C C . ILE B 1 150 ? 19.406 21.344 -3.918 1 42.91 150 ILE B C 1
ATOM 2626 O O . ILE B 1 150 ? 19.109 20.141 -3.896 1 42.91 150 ILE B O 1
ATOM 2630 N N . GLY B 1 151 ? 19.5 21.672 -5.141 1 38 151 GLY B N 1
ATOM 2631 C CA . GLY B 1 151 ? 20.484 21.047 -6.012 1 38 151 GLY B CA 1
ATOM 2632 C C . GLY B 1 151 ? 21.594 20.344 -5.246 1 38 151 GLY B C 1
ATOM 2633 O O . GLY B 1 151 ? 22.281 20.953 -4.434 1 38 151 GLY B O 1
ATOM 2634 N N . GLU B 1 152 ? 21.438 19.141 -4.848 1 38.38 152 GLU B N 1
ATOM 2635 C CA . GLU B 1 152 ? 22.734 18.547 -4.539 1 38.38 152 GLU B CA 1
ATOM 2636 C C . GLU B 1 152 ? 23.828 19.125 -5.438 1 38.38 152 GLU B C 1
ATOM 2638 O O . GLU B 1 152 ? 23.828 18.875 -6.648 1 38.38 152 GLU B O 1
ATOM 2643 N N . GLY B 1 153 ? 24.25 20.375 -5.379 1 34.44 153 GLY B N 1
ATOM 2644 C CA . GLY B 1 153 ? 25.625 20.656 -5.762 1 34.44 153 GLY B CA 1
ATOM 2645 C C . GLY B 1 153 ? 26.562 19.484 -5.516 1 34.44 153 GLY B C 1
ATOM 2646 O O . GLY B 1 153 ? 26.531 18.875 -4.449 1 34.44 153 GLY B O 1
ATOM 2647 N N . GLU B 1 154 ? 26.844 18.719 -6.625 1 36.66 154 GLU B N 1
ATOM 2648 C CA . GLU B 1 154 ? 28 17.844 -6.609 1 36.66 154 GLU B CA 1
ATOM 2649 C C . GLU B 1 154 ? 29.078 18.375 -5.664 1 36.66 154 GLU B C 1
ATOM 2651 O O . GLU B 1 154 ? 29.688 19.406 -5.922 1 36.66 154 GLU B O 1
ATOM 2656 N N . GLY B 1 155 ? 28.797 18.516 -4.516 1 31.53 155 GLY B N 1
ATOM 2657 C CA . GLY B 1 155 ? 29.969 18.688 -3.674 1 31.53 155 GLY B CA 1
ATOM 2658 C C . GLY B 1 155 ? 31.156 17.828 -4.113 1 31.53 155 GLY B C 1
ATOM 2659 O O . GLY B 1 155 ? 31.094 16.609 -4.02 1 31.53 155 GLY B O 1
ATOM 2660 N N . GLY B 1 156 ? 31.766 18.312 -5.305 1 30.77 156 GLY B N 1
ATOM 2661 C CA . GLY B 1 156 ? 33.156 17.969 -5.586 1 30.77 156 GLY B CA 1
ATOM 2662 C C . GLY B 1 156 ? 34.031 17.969 -4.348 1 30.77 156 GLY B C 1
ATOM 2663 O O . GLY B 1 156 ? 34.562 19 -3.953 1 30.77 156 GLY B O 1
ATOM 2664 N N . HIS B 1 157 ? 33.531 17.453 -3.338 1 28.38 157 HIS B N 1
ATOM 2665 C CA . HIS B 1 157 ? 34.625 17.266 -2.363 1 28.38 157 HIS B CA 1
ATOM 2666 C C . HIS B 1 157 ? 35.812 16.594 -3 1 28.38 157 HIS B C 1
ATOM 2668 O O . HIS B 1 157 ? 35.75 15.43 -3.408 1 28.38 157 HIS B O 1
ATOM 2674 N N . ASP B 1 158 ? 36.656 17.422 -3.652 1 28.95 158 ASP B N 1
ATOM 2675 C CA . ASP B 1 158 ? 38.094 17.125 -3.768 1 28.95 158 ASP B CA 1
ATOM 2676 C C . ASP B 1 158 ? 38.656 16.547 -2.465 1 28.95 158 ASP B C 1
ATOM 2678 O O . ASP B 1 158 ? 38.844 17.281 -1.499 1 28.95 158 ASP B O 1
ATOM 2682 N N . ASP B 1 159 ? 38.062 15.562 -2.004 1 25.03 159 ASP B N 1
ATOM 2683 C CA . ASP B 1 159 ? 38.781 14.867 -0.942 1 25.03 159 ASP B CA 1
ATOM 2684 C C . ASP B 1 159 ? 40.281 14.68 -1.31 1 25.03 159 ASP B C 1
ATOM 2686 O O . ASP B 1 159 ? 40.594 13.906 -2.215 1 25.03 159 ASP B O 1
ATOM 2690 N N . ALA B 1 160 ? 41.094 15.727 -1.205 1 25.59 160 ALA B N 1
ATOM 2691 C CA . ALA B 1 160 ? 42.531 15.773 -1.082 1 25.59 160 ALA B CA 1
ATOM 2692 C C . ALA B 1 160 ? 43.031 14.625 -0.21 1 25.59 160 ALA B C 1
ATOM 2694 O O . ALA B 1 160 ? 42.406 14.242 0.763 1 25.59 160 ALA B O 1
ATOM 2695 N N . GLU B 1 161 ? 43.969 13.766 -0.785 1 25.39 161 GLU B N 1
ATOM 2696 C CA . GLU B 1 161 ? 44.906 12.734 -0.344 1 25.39 161 GLU B CA 1
ATOM 2697 C C . GLU B 1 161 ? 45.656 13.172 0.917 1 25.39 161 GLU B C 1
ATOM 2699 O O . GLU B 1 161 ? 46.5 14.055 0.866 1 25.39 161 GLU B O 1
ATOM 2704 N N . GLU B 1 162 ? 45 13.461 2.006 1 22.61 162 GLU B N 1
ATOM 2705 C CA . GLU B 1 162 ? 45.938 13.648 3.107 1 22.61 162 GLU B CA 1
ATOM 2706 C C . GLU B 1 162 ? 46.906 12.484 3.209 1 22.61 162 GLU B C 1
ATOM 2708 O O . GLU B 1 162 ? 46.5 11.336 3.344 1 22.61 162 GLU B O 1
ATOM 2713 N N . GLU B 1 163 ? 48.062 12.641 2.619 1 25.94 163 GLU B N 1
ATOM 2714 C CA . GLU B 1 163 ? 49.344 11.984 2.824 1 25.94 163 GLU B CA 1
ATOM 2715 C C . GLU B 1 163 ? 49.625 11.797 4.309 1 25.94 163 GLU B C 1
ATOM 2717 O O . GLU B 1 163 ? 50.094 12.727 4.98 1 25.94 163 GLU B O 1
ATOM 2722 N N . GLY B 1 164 ? 48.719 11.391 5.121 1 21.45 164 GLY B N 1
ATOM 2723 C CA . GLY B 1 164 ? 49.156 11.219 6.492 1 21.45 164 GLY B CA 1
ATOM 2724 C C . GLY B 1 164 ? 50.469 10.438 6.602 1 21.45 164 GLY B C 1
ATOM 2725 O O . GLY B 1 164 ? 50.656 9.453 5.887 1 21.45 164 GLY B O 1
ATOM 2726 N N . MET B 1 165 ? 51.562 11.062 7.172 1 22.36 165 MET B N 1
ATOM 2727 C CA . MET B 1 165 ? 52.938 10.867 7.625 1 22.36 165 MET B CA 1
ATOM 2728 C C . MET B 1 165 ? 53.062 9.57 8.422 1 22.36 165 MET B C 1
ATOM 2730 O O . MET B 1 165 ? 52.219 9.289 9.289 1 22.36 165 MET B O 1
ATOM 2734 N N . ASP B 1 166 ? 53.812 8.562 7.875 1 25 166 ASP B N 1
ATOM 2735 C CA . ASP B 1 166 ? 54.406 7.301 8.281 1 25 166 ASP B CA 1
ATOM 2736 C C . ASP B 1 166 ? 55.125 7.438 9.625 1 25 166 ASP B C 1
ATOM 2738 O O . ASP B 1 166 ? 55.844 6.539 10.031 1 25 166 ASP B O 1
ATOM 2742 N N . GLY B 1 167 ? 55.094 8.555 10.305 1 21.28 167 GLY B N 1
ATOM 2743 C CA . GLY B 1 167 ? 56.25 8.562 11.188 1 21.28 167 GLY B CA 1
ATOM 2744 C C . GLY B 1 167 ? 56.25 7.406 12.164 1 21.28 167 GLY B C 1
ATOM 2745 O O . GLY B 1 167 ? 55.438 7.355 13.094 1 21.28 167 GLY B O 1
ATOM 2746 N N . VAL B 1 168 ? 56.656 6.215 11.703 1 24.39 168 VAL B N 1
ATOM 2747 C CA . VAL B 1 168 ? 57.031 4.984 12.398 1 24.39 168 VAL B CA 1
ATOM 2748 C C . VAL B 1 168 ? 57.938 5.312 13.586 1 24.39 168 VAL B C 1
ATOM 2750 O O . VAL B 1 168 ? 59.156 5.258 13.477 1 24.39 168 VAL B O 1
ATOM 2753 N N . GLU B 1 169 ? 57.812 6.398 14.281 1 22.28 169 GLU B N 1
ATOM 2754 C CA . GLU B 1 169 ? 59.062 6.555 15.055 1 22.28 169 GLU B CA 1
ATOM 2755 C C . GLU B 1 169 ? 59.219 5.426 16.062 1 22.28 169 GLU B C 1
ATOM 2757 O O . GLU B 1 169 ? 60.281 5.281 16.688 1 22.28 169 GLU B O 1
ATOM 2762 N N . GLU B 1 170 ? 58.188 4.602 16.516 1 21.8 170 GLU B N 1
ATOM 2763 C CA . GLU B 1 170 ? 58.594 4.359 17.891 1 21.8 170 GLU B CA 1
ATOM 2764 C C . GLU B 1 170 ? 59.781 3.4 17.969 1 21.8 170 GLU B C 1
ATOM 2766 O O . GLU B 1 170 ? 59.656 2.236 17.578 1 21.8 170 GLU B O 1
ATOM 2771 N N . MET B 1 171 ? 61.031 3.754 17.844 1 21.73 171 MET B N 1
ATOM 2772 C CA . MET B 1 171 ? 62.281 3.059 18 1 21.73 171 MET B CA 1
ATOM 2773 C C . MET B 1 171 ? 62.406 2.438 19.391 1 21.73 171 MET B C 1
ATOM 2775 O O . MET B 1 171 ? 63.438 1.816 19.703 1 21.73 171 MET B O 1
ATOM 2779 N N . GLY B 1 172 ? 61.625 2.758 20.469 1 18.72 172 GLY B N 1
ATOM 2780 C CA . GLY B 1 172 ? 62.531 2.805 21.594 1 18.72 172 GLY B CA 1
ATOM 2781 C C . GLY B 1 172 ? 63.094 1.447 21.969 1 18.72 172 GLY B C 1
ATOM 2782 O O . GLY B 1 172 ? 64.312 1.312 22.188 1 18.72 172 GLY B O 1
ATOM 2783 N N . ASP B 1 173 ? 62.406 0.469 22.688 1 22.08 173 ASP B N 1
ATOM 2784 C CA . ASP B 1 173 ? 63.062 0.01 23.906 1 22.08 173 ASP B CA 1
ATOM 2785 C C . ASP B 1 173 ? 64.062 -1.106 23.625 1 22.08 173 ASP B C 1
ATOM 2787 O O . ASP B 1 173 ? 63.844 -1.926 22.734 1 22.08 173 ASP B O 1
ATOM 2791 N N . GLU B 1 174 ? 65.25 -1.222 24.375 1 19.94 174 GLU B N 1
ATOM 2792 C CA . GLU B 1 174 ? 66.625 -1.708 24.641 1 19.94 174 GLU B CA 1
ATOM 2793 C C . GLU B 1 174 ? 66.562 -3.154 25.125 1 19.94 174 GLU B C 1
ATOM 2795 O O . GLU B 1 174 ? 67.625 -3.777 25.281 1 19.94 174 GLU B O 1
ATOM 2800 N N . GLU B 1 175 ? 65.562 -3.811 25.75 1 21.56 175 GLU B N 1
ATOM 2801 C CA . GLU B 1 175 ? 66.125 -4.559 26.859 1 21.56 175 GLU B CA 1
ATOM 2802 C C . GLU B 1 175 ? 67.125 -5.598 26.391 1 21.56 175 GLU B C 1
ATOM 2804 O O . GLU B 1 175 ? 67.125 -5.996 25.219 1 21.56 175 GLU B O 1
ATOM 2809 N N . GLU B 1 176 ? 67.562 -6.551 27.484 1 21.09 176 GLU B N 1
ATOM 2810 C CA . GLU B 1 176 ? 68.688 -7.141 28.188 1 21.09 176 GLU B CA 1
ATOM 2811 C C . GLU B 1 176 ? 69.125 -8.422 27.516 1 21.09 176 GLU B C 1
ATOM 2813 O O . GLU B 1 176 ? 68.375 -9.047 26.766 1 21.09 176 GLU B O 1
ATOM 2818 N N . GLU B 1 177 ? 70.125 -8.992 28.203 1 21.91 177 GLU B N 1
ATOM 2819 C CA . GLU B 1 177 ? 71.375 -9.727 28.172 1 21.91 177 GLU B CA 1
ATOM 2820 C C . GLU B 1 177 ? 71.125 -11.227 27.984 1 21.91 177 GLU B C 1
ATOM 2822 O O . GLU B 1 177 ? 70 -11.719 28.266 1 21.91 177 GLU B O 1
ATOM 2827 N N . GLU B 1 178 ? 72.25 -11.977 27.859 1 22.64 178 GLU B N 1
ATOM 2828 C CA . GLU B 1 178 ? 73 -13.102 27.312 1 22.64 178 GLU B CA 1
ATOM 2829 C C . GLU B 1 178 ? 73 -14.297 28.266 1 22.64 178 GLU B C 1
ATOM 2831 O O . GLU B 1 178 ? 73.5 -15.367 27.938 1 22.64 178 GLU B O 1
ATOM 2836 N N . GLU B 1 179 ? 72.688 -14.344 29.562 1 22.03 179 GLU B N 1
ATOM 2837 C CA . GLU B 1 179 ? 73.562 -15.258 30.281 1 22.03 179 GLU B CA 1
ATOM 2838 C C . GLU B 1 179 ? 73.188 -16.719 30.016 1 22.03 179 GLU B C 1
ATOM 2840 O O . GLU B 1 179 ? 72.25 -17.234 30.578 1 22.03 179 GLU B O 1
ATOM 2845 N N . LYS B 1 180 ? 73.125 -17.359 28.906 1 20.7 180 LYS B N 1
ATOM 2846 C CA . LYS B 1 180 ? 73.438 -18.781 28.75 1 20.7 180 LYS B CA 1
ATOM 2847 C C . LYS B 1 180 ? 74.875 -19.078 29.156 1 20.7 180 LYS B C 1
ATOM 2849 O O . LYS B 1 180 ? 75.75 -19.094 28.312 1 20.7 180 LYS B O 1
ATOM 2854 N N . GLN B 1 181 ? 75.688 -18.531 30.25 1 19.73 181 GLN B N 1
ATOM 2855 C CA . GLN B 1 181 ? 76.562 -19.422 30.984 1 19.73 181 GLN B CA 1
ATOM 2856 C C . GLN B 1 181 ? 75.75 -20.375 31.875 1 19.73 181 GLN B C 1
ATOM 2858 O O . GLN B 1 181 ? 74.75 -20 32.469 1 19.73 181 GLN B O 1
#

pLDDT: mean 80.36, std 27.61, range [18.72, 98.75]